Protein AF-A0A285QGP5-F1 (afdb_monomer_lite)

Secondary structure (DSSP, 8-state):
------PPP------SSPEEEEETTEEEEESEEE--TT--PPSSSGGGTS-SEEEEE-TTT--EEEEEE-TTT-SEEEEEEE-TTSTTTT--GGGSGGG---STT---EEEE--TTS-GGGSS-------SS-------HHHHSTT-PEEEEEES-STTEEEE-TTSPEEE----TT--S-EE--HHHHHHHHHHHHHHHHHHHTTS-GGGG---S-S--B-TT-----

Organism: NCBI:txid1141890

Structure (mmCIF, N/CA/C/O backbone):
data_AF-A0A285QGP5-F1
#
_entry.id   AF-A0A285QGP5-F1
#
loop_
_atom_site.group_PDB
_atom_site.id
_atom_site.type_symbol
_atom_site.label_atom_id
_atom_site.label_alt_id
_atom_site.label_comp_id
_atom_site.label_asym_id
_atom_site.label_entity_id
_atom_site.label_seq_id
_atom_site.pdbx_PDB_ins_code
_atom_site.Cartn_x
_atom_site.Cartn_y
_atom_site.Cartn_z
_atom_site.occupancy
_atom_site.B_iso_or_equiv
_atom_site.auth_seq_id
_atom_site.auth_comp_id
_atom_site.auth_asym_id
_atom_site.auth_atom_id
_atom_site.pdbx_PDB_model_num
ATOM 1 N N . MET A 1 1 ? 42.439 -9.270 18.680 1.00 37.94 1 MET A N 1
ATOM 2 C CA . MET A 1 1 ? 41.273 -8.372 18.817 1.00 37.94 1 MET A CA 1
ATOM 3 C C . MET A 1 1 ? 41.014 -7.738 17.454 1.00 37.94 1 MET A C 1
ATOM 5 O O . MET A 1 1 ? 41.814 -6.892 17.068 1.00 37.94 1 MET A O 1
ATOM 9 N N . PRO A 1 2 ? 40.033 -8.185 16.653 1.00 34.25 2 PRO A N 1
ATOM 10 C CA . PRO A 1 2 ? 39.749 -7.530 15.383 1.00 34.25 2 PRO A CA 1
ATOM 11 C C . PRO A 1 2 ? 38.901 -6.276 15.629 1.00 34.25 2 PRO A C 1
ATOM 13 O O . PRO A 1 2 ? 37.973 -6.293 16.434 1.00 34.25 2 PRO A O 1
ATOM 16 N N . ALA A 1 3 ? 39.284 -5.188 14.966 1.00 33.25 3 ALA A N 1
ATOM 17 C CA . ALA A 1 3 ? 38.681 -3.872 15.094 1.00 33.25 3 ALA A CA 1
ATOM 18 C C . ALA A 1 3 ? 37.233 -3.855 14.584 1.00 33.25 3 ALA A C 1
ATOM 20 O O . ALA A 1 3 ? 36.944 -4.330 13.482 1.00 33.25 3 ALA A O 1
ATOM 21 N N . ASP A 1 4 ? 36.356 -3.271 15.398 1.00 37.56 4 ASP A N 1
ATOM 22 C CA . ASP A 1 4 ? 34.966 -2.973 15.083 1.00 37.56 4 ASP A CA 1
ATOM 23 C C . ASP A 1 4 ? 34.909 -1.972 13.918 1.00 37.56 4 ASP A C 1
ATOM 25 O O . ASP A 1 4 ? 35.371 -0.830 14.016 1.00 37.56 4 ASP A O 1
ATOM 29 N N . LYS A 1 5 ? 34.415 -2.432 12.765 1.00 37.69 5 LYS A N 1
ATOM 30 C CA . LYS A 1 5 ? 34.183 -1.582 11.598 1.00 37.69 5 LYS A CA 1
ATOM 31 C C . LYS A 1 5 ? 32.880 -0.839 11.839 1.00 37.69 5 LYS A C 1
ATOM 33 O O . LYS A 1 5 ? 31.805 -1.346 11.533 1.00 37.69 5 LYS A O 1
ATOM 38 N N . THR A 1 6 ? 32.998 0.380 12.346 1.00 39.12 6 THR A N 1
ATOM 39 C CA . THR A 1 6 ? 31.903 1.342 12.437 1.00 39.12 6 THR A CA 1
ATOM 40 C C . THR A 1 6 ? 31.235 1.497 11.065 1.00 39.12 6 THR A C 1
ATOM 42 O O . THR A 1 6 ? 31.785 2.085 10.131 1.00 39.12 6 THR A O 1
ATOM 45 N N . SER A 1 7 ? 30.040 0.918 10.907 1.00 36.84 7 SER A N 1
ATOM 46 C CA . SER A 1 7 ? 29.241 1.095 9.697 1.00 36.84 7 SER A CA 1
ATOM 47 C C . SER A 1 7 ? 28.857 2.568 9.592 1.00 36.84 7 SER A C 1
ATOM 49 O O . SER A 1 7 ? 28.235 3.111 10.509 1.00 36.84 7 SER A O 1
ATOM 51 N N . LYS A 1 8 ? 29.218 3.224 8.484 1.00 34.72 8 LYS A N 1
ATOM 52 C CA . LYS A 1 8 ? 28.741 4.578 8.188 1.00 34.72 8 LYS A CA 1
ATOM 53 C C . LYS A 1 8 ? 27.206 4.594 8.264 1.00 34.72 8 LYS A C 1
ATOM 55 O O . LYS A 1 8 ? 26.583 3.686 7.710 1.00 34.72 8 LYS A O 1
ATOM 60 N N . PRO A 1 9 ? 26.591 5.591 8.922 1.00 35.34 9 PRO A N 1
ATOM 61 C CA . PRO A 1 9 ? 25.145 5.703 8.946 1.00 35.34 9 PRO A CA 1
ATOM 62 C C . PRO A 1 9 ? 24.655 5.870 7.509 1.00 35.34 9 PRO A C 1
ATOM 64 O O . PRO A 1 9 ? 25.111 6.756 6.785 1.00 35.34 9 PRO A O 1
ATOM 67 N N . SER A 1 10 ? 23.753 4.979 7.103 1.00 41.44 10 SER A N 1
ATOM 68 C CA . SER A 1 10 ? 22.990 5.098 5.867 1.00 41.44 10 SER A CA 1
ATOM 69 C C . SER A 1 10 ? 22.468 6.522 5.731 1.00 41.44 10 SER A C 1
ATOM 71 O O . SER A 1 10 ? 21.783 7.010 6.634 1.00 41.44 10 SER A O 1
ATOM 73 N N . SER A 1 11 ? 22.795 7.194 4.628 1.00 37.84 11 SER A N 1
ATOM 74 C CA . SER A 1 11 ? 22.280 8.521 4.308 1.00 37.84 11 SER A CA 1
ATOM 75 C C . SER A 1 11 ? 20.799 8.409 3.948 1.00 37.84 11 SER A C 1
ATOM 77 O O . SER A 1 11 ? 20.414 8.427 2.781 1.00 37.84 11 SER A O 1
ATOM 79 N N . ALA A 1 12 ? 19.960 8.241 4.966 1.00 44.22 12 ALA A N 1
ATOM 80 C CA . ALA A 1 12 ? 18.535 8.440 4.849 1.00 44.22 12 ALA A CA 1
ATOM 81 C C . ALA A 1 12 ? 18.304 9.928 4.567 1.00 44.22 12 ALA A C 1
ATOM 83 O O . ALA A 1 12 ? 18.627 10.780 5.397 1.00 44.22 12 ALA A O 1
ATOM 84 N N . LEU A 1 13 ? 17.722 10.252 3.415 1.00 44.16 13 LEU A N 1
ATOM 85 C CA . LEU A 1 13 ? 17.007 11.511 3.259 1.00 44.16 13 LEU A CA 1
ATOM 86 C C . LEU A 1 13 ? 15.719 11.386 4.077 1.00 44.16 13 LEU A C 1
ATOM 88 O O . LEU A 1 13 ? 14.659 11.209 3.504 1.00 44.16 13 LEU A O 1
ATOM 92 N N . ILE A 1 14 ? 15.802 11.421 5.414 1.00 48.16 14 ILE A N 1
ATOM 93 C CA . ILE A 1 14 ? 14.614 11.694 6.231 1.00 48.16 14 ILE A CA 1
ATOM 94 C C . ILE A 1 14 ? 14.264 13.132 5.888 1.00 48.16 14 ILE A C 1
ATOM 96 O O . ILE A 1 14 ? 15.035 14.028 6.259 1.00 48.16 14 ILE A O 1
ATOM 100 N N . PRO A 1 15 ? 13.182 13.397 5.146 1.00 45.75 15 PRO A N 1
ATOM 101 C CA . PRO A 1 15 ? 12.891 14.761 4.793 1.00 45.75 15 PRO A CA 1
ATOM 102 C C . PRO A 1 15 ? 12.600 15.512 6.089 1.00 45.75 15 PRO A C 1
ATOM 104 O O . PRO A 1 15 ? 11.689 15.171 6.837 1.00 45.75 15 PRO A O 1
ATOM 107 N N . SER A 1 16 ? 13.404 16.530 6.396 1.00 42.50 16 SER A N 1
ATOM 108 C CA . SER A 1 16 ? 13.205 17.370 7.585 1.00 42.50 16 SER A CA 1
ATOM 109 C C . SER A 1 16 ? 11.899 18.174 7.516 1.00 42.50 16 SER A C 1
ATOM 111 O O . SER A 1 16 ? 11.503 18.815 8.491 1.00 42.50 16 SER A O 1
ATOM 113 N N . LYS A 1 17 ? 11.234 18.134 6.356 1.00 51.56 17 LYS A N 1
ATOM 114 C CA . LYS A 1 17 ? 9.919 18.681 6.042 1.00 51.56 17 LYS A CA 1
ATOM 115 C C . LYS A 1 17 ? 9.208 17.701 5.103 1.00 51.56 17 LYS A C 1
ATOM 117 O O . LYS A 1 17 ? 9.897 17.108 4.277 1.00 51.56 17 LYS A O 1
ATOM 122 N N . PRO A 1 18 ? 7.872 17.568 5.174 1.00 59.84 18 PRO A N 1
ATOM 123 C CA . PRO A 1 18 ? 7.108 16.808 4.189 1.00 59.84 18 PRO A CA 1
ATOM 124 C C . PRO A 1 18 ? 7.476 17.226 2.767 1.00 59.84 18 PRO A C 1
ATOM 126 O O . PRO A 1 18 ? 7.647 18.419 2.504 1.00 59.84 18 PRO A O 1
ATOM 129 N N . VAL A 1 19 ? 7.622 16.242 1.889 1.00 77.50 19 VAL A N 1
ATOM 130 C CA . VAL A 1 19 ? 8.021 16.440 0.491 1.00 77.50 19 VAL A CA 1
ATOM 131 C C . VAL A 1 19 ? 6.782 16.288 -0.369 1.00 77.50 19 VAL A C 1
ATOM 133 O O . VAL A 1 19 ? 5.931 15.453 -0.084 1.00 77.50 19 VAL A O 1
ATOM 136 N N . GLU A 1 20 ? 6.657 17.098 -1.408 1.00 84.44 20 GLU A N 1
ATOM 137 C CA . GLU A 1 20 ? 5.662 16.849 -2.445 1.00 84.44 20 GLU A CA 1
ATOM 138 C C . GLU A 1 20 ? 6.250 15.835 -3.424 1.00 84.44 20 GLU A C 1
ATOM 140 O O . GLU A 1 20 ? 7.349 16.029 -3.949 1.00 84.44 20 GLU A O 1
ATOM 145 N N . ARG A 1 21 ? 5.546 14.721 -3.628 1.00 85.62 21 ARG A N 1
ATOM 146 C CA . ARG A 1 21 ? 5.900 13.705 -4.616 1.00 85.62 21 ARG A CA 1
ATOM 147 C C . ARG A 1 21 ? 4.781 13.615 -5.637 1.00 85.62 21 ARG A C 1
ATOM 149 O O . ARG A 1 21 ? 3.608 13.552 -5.278 1.00 85.62 21 ARG A O 1
ATOM 156 N N . GLN A 1 22 ? 5.160 13.623 -6.905 1.00 86.25 22 GLN A N 1
ATOM 157 C CA . GLN A 1 22 ? 4.219 13.506 -8.002 1.00 86.25 22 GLN A CA 1
ATOM 158 C C . GLN A 1 22 ? 3.966 12.031 -8.315 1.00 86.25 22 GLN A C 1
ATOM 160 O O . GLN A 1 22 ? 4.897 11.300 -8.645 1.00 86.25 22 GLN A O 1
ATOM 165 N N . PHE A 1 23 ? 2.706 11.612 -8.256 1.00 85.00 23 PHE A N 1
ATOM 166 C CA . PHE A 1 23 ? 2.257 10.307 -8.733 1.00 85.00 23 PHE A CA 1
ATOM 167 C C . PHE A 1 23 ? 1.433 10.520 -10.009 1.00 85.00 23 PHE A C 1
ATOM 169 O O . PHE A 1 23 ? 0.207 10.608 -10.004 1.00 85.00 23 PHE A O 1
ATOM 176 N N . GLY A 1 24 ? 2.131 10.655 -11.140 1.00 75.50 24 GLY A N 1
ATOM 177 C CA . GLY A 1 24 ? 1.581 11.094 -12.430 1.00 75.50 24 GLY A CA 1
ATOM 178 C C . GLY A 1 24 ? 0.911 12.470 -12.369 1.00 75.50 24 GLY A C 1
ATOM 179 O O . GLY A 1 24 ? 1.615 13.467 -12.321 1.00 75.50 24 GLY A O 1
ATOM 180 N N . GLY A 1 25 ? -0.420 12.561 -12.414 1.00 74.25 25 GLY A N 1
ATOM 181 C CA . GLY A 1 25 ? -1.127 13.855 -12.405 1.00 74.25 25 GLY A CA 1
ATOM 182 C C . GLY A 1 25 ? -1.304 14.498 -11.023 1.00 74.25 25 GLY A C 1
ATOM 183 O O . GLY A 1 25 ? -1.678 15.664 -10.945 1.00 74.25 25 GLY A O 1
ATOM 184 N N . GLU A 1 26 ? -1.052 13.755 -9.944 1.00 82.62 26 GLU A N 1
ATOM 185 C CA . GLU A 1 26 ? -1.366 14.176 -8.576 1.00 82.62 26 GLU A CA 1
ATOM 186 C C . GLU A 1 26 ? -0.102 14.514 -7.777 1.00 82.62 26 GLU A C 1
ATOM 188 O O . GLU A 1 26 ? 0.875 13.761 -7.795 1.00 82.62 26 GLU A O 1
ATOM 193 N N . LEU A 1 27 ? -0.126 15.643 -7.061 1.00 87.88 27 LEU A N 1
ATOM 194 C CA . LEU A 1 27 ? 0.912 16.033 -6.107 1.00 87.88 27 LEU A CA 1
ATOM 195 C C . LEU A 1 27 ? 0.491 15.627 -4.698 1.00 87.88 27 LEU A C 1
ATOM 197 O O . LEU A 1 27 ? -0.455 16.175 -4.136 1.00 87.88 27 LEU A O 1
ATOM 201 N N . VAL A 1 28 ? 1.234 14.691 -4.114 1.00 88.44 28 VAL A N 1
ATOM 202 C CA . VAL A 1 28 ? 0.937 14.126 -2.799 1.00 88.44 28 VAL A CA 1
ATOM 203 C C . VAL A 1 28 ? 1.991 14.571 -1.802 1.00 88.44 28 VAL A C 1
ATOM 205 O O . VAL A 1 28 ? 3.196 14.453 -2.035 1.00 88.44 28 VAL A O 1
ATOM 208 N N . ARG A 1 29 ? 1.538 15.054 -0.647 1.00 87.62 29 ARG A N 1
ATOM 209 C CA . ARG A 1 29 ? 2.415 15.369 0.478 1.00 87.62 29 ARG A CA 1
ATOM 210 C C . ARG A 1 29 ? 2.823 14.075 1.178 1.00 87.62 29 ARG A C 1
ATOM 212 O O . ARG A 1 29 ? 2.045 13.507 1.939 1.00 87.62 29 ARG A O 1
ATOM 219 N N . VAL A 1 30 ? 4.055 13.637 0.947 1.00 86.31 30 VAL A N 1
ATOM 220 C CA . VAL A 1 30 ? 4.618 12.445 1.583 1.00 86.31 30 VAL A CA 1
ATOM 221 C C . VAL A 1 30 ? 5.313 12.801 2.896 1.00 86.31 30 VAL A C 1
ATOM 223 O O . VAL A 1 30 ? 5.936 13.857 3.050 1.00 86.31 30 VAL A O 1
ATOM 226 N N . GLU A 1 31 ? 5.190 11.901 3.862 1.00 83.31 31 GLU A N 1
ATOM 227 C CA . GLU A 1 31 ? 5.720 12.040 5.220 1.00 83.31 31 GLU A CA 1
ATOM 228 C C . GLU A 1 31 ? 7.155 11.526 5.318 1.00 83.31 31 GLU A C 1
ATOM 230 O O . GLU A 1 31 ? 7.960 12.080 6.067 1.00 83.31 31 GLU A O 1
ATOM 235 N N . ALA A 1 32 ? 7.497 10.506 4.528 1.00 82.12 32 ALA A N 1
ATOM 236 C CA . ALA A 1 32 ? 8.874 10.073 4.363 1.00 82.12 32 ALA A CA 1
ATOM 237 C C . ALA A 1 32 ? 9.135 9.421 3.010 1.00 82.12 32 ALA A C 1
ATOM 239 O O . ALA A 1 32 ? 8.250 8.835 2.386 1.00 82.12 32 ALA A O 1
ATOM 240 N N . VAL A 1 33 ? 10.399 9.503 2.601 1.00 85.81 33 VAL A N 1
ATOM 241 C CA . VAL A 1 33 ? 10.949 8.874 1.405 1.00 85.81 33 VAL A CA 1
ATOM 242 C C . VAL A 1 33 ? 12.302 8.291 1.784 1.00 85.81 33 VAL A C 1
ATOM 244 O O . VAL A 1 33 ? 13.158 9.014 2.285 1.00 85.81 33 VAL A O 1
ATOM 247 N N . PHE A 1 34 ? 12.526 7.004 1.538 1.00 84.69 34 PHE A N 1
ATOM 248 C CA . PHE A 1 34 ? 13.804 6.359 1.831 1.00 84.69 34 PHE A CA 1
ATOM 249 C C . PHE A 1 34 ? 14.381 5.663 0.609 1.00 84.69 34 PHE A C 1
ATOM 251 O O . PHE A 1 34 ? 13.660 5.090 -0.203 1.00 84.69 34 PHE A O 1
ATOM 258 N N . ARG A 1 35 ? 15.712 5.657 0.546 1.00 85.50 35 ARG A N 1
ATOM 259 C CA . ARG A 1 35 ? 16.496 4.651 -0.170 1.00 85.50 35 ARG A CA 1
ATOM 260 C C . ARG A 1 35 ? 17.013 3.655 0.857 1.00 85.50 35 ARG A C 1
ATOM 262 O O . ARG A 1 35 ? 17.518 4.062 1.907 1.00 85.50 35 ARG A O 1
ATOM 269 N N . ASN A 1 36 ? 16.881 2.372 0.565 1.00 84.62 36 ASN A N 1
ATOM 270 C CA . ASN A 1 36 ? 17.408 1.310 1.396 1.00 84.62 36 ASN A CA 1
ATOM 271 C C . ASN A 1 36 ? 18.872 1.058 0.987 1.00 84.62 36 ASN A C 1
ATOM 273 O O . ASN A 1 36 ? 19.119 0.600 -0.128 1.00 84.62 36 ASN A O 1
ATOM 277 N N . PRO A 1 37 ? 19.853 1.328 1.865 1.00 80.44 37 PRO A N 1
ATOM 278 C CA . PRO A 1 37 ? 21.275 1.134 1.559 1.00 80.44 37 PRO A CA 1
ATOM 279 C C . PRO A 1 37 ? 21.645 -0.340 1.338 1.00 80.44 37 PRO A C 1
ATOM 281 O O . PRO A 1 37 ? 22.703 -0.629 0.784 1.00 80.44 37 PRO A O 1
ATOM 284 N N . GLU A 1 38 ? 20.809 -1.269 1.806 1.00 81.69 38 GLU A N 1
ATOM 285 C CA . GLU A 1 38 ? 21.010 -2.711 1.664 1.00 81.69 38 GLU A CA 1
ATOM 286 C C . GLU A 1 38 ? 20.569 -3.209 0.277 1.00 81.69 38 GLU A C 1
ATOM 288 O O . GLU A 1 38 ? 20.908 -4.328 -0.107 1.00 81.69 38 GLU A O 1
ATOM 293 N N . ILE A 1 39 ? 19.840 -2.387 -0.490 1.00 81.00 39 ILE A N 1
ATOM 294 C CA . ILE A 1 39 ? 19.376 -2.725 -1.835 1.00 81.00 39 ILE A CA 1
ATOM 295 C C . ILE A 1 39 ? 20.389 -2.239 -2.866 1.00 81.00 39 ILE A C 1
ATOM 297 O O . ILE A 1 39 ? 20.678 -1.047 -2.992 1.00 81.00 39 ILE A O 1
ATOM 301 N N . ARG A 1 40 ? 20.904 -3.178 -3.664 1.00 79.69 40 ARG A N 1
ATOM 302 C CA . ARG A 1 40 ? 21.714 -2.848 -4.835 1.00 79.69 40 ARG A CA 1
ATOM 303 C C . ARG A 1 40 ? 20.804 -2.608 -6.033 1.00 79.69 40 ARG A C 1
ATOM 305 O O . ARG A 1 40 ? 20.352 -3.548 -6.679 1.00 79.69 40 ARG A O 1
ATOM 312 N N . HIS A 1 41 ? 20.597 -1.337 -6.339 1.00 76.50 41 HIS A N 1
ATOM 313 C CA . HIS A 1 41 ? 19.851 -0.893 -7.510 1.00 76.50 41 HIS A CA 1
ATOM 314 C C . HIS A 1 41 ? 20.626 -1.161 -8.804 1.00 76.50 41 HIS A C 1
ATOM 316 O O . HIS A 1 41 ? 21.783 -0.738 -8.910 1.00 76.50 41 HIS A O 1
ATOM 322 N N . PRO A 1 42 ? 20.029 -1.837 -9.799 1.00 72.50 42 PRO A N 1
ATOM 323 C CA . PRO A 1 42 ? 20.630 -1.927 -11.119 1.00 72.50 42 PRO A CA 1
ATOM 324 C C . PRO A 1 42 ? 20.686 -0.568 -11.819 1.00 72.50 42 PRO A C 1
ATOM 326 O O . PRO A 1 42 ? 19.830 0.291 -11.614 1.00 72.50 42 PRO A O 1
ATOM 329 N N . SER A 1 43 ? 21.689 -0.383 -12.676 1.00 66.38 43 SER A N 1
ATOM 330 C CA . SER A 1 43 ? 21.819 0.815 -13.504 1.00 66.38 43 SER A CA 1
ATOM 331 C C . SER A 1 43 ? 20.838 0.772 -14.683 1.00 66.38 43 SER A C 1
ATOM 333 O O . SER A 1 43 ? 20.963 -0.106 -15.534 1.00 66.38 43 SER A O 1
ATOM 335 N N . GLY A 1 44 ? 19.917 1.740 -14.753 1.00 68.69 44 GLY A N 1
ATOM 336 C CA . GLY A 1 44 ? 18.917 1.873 -15.826 1.00 68.69 44 GLY A CA 1
ATOM 337 C C . GLY A 1 44 ? 17.540 1.313 -15.453 1.00 68.69 44 GLY A C 1
ATOM 338 O O . GLY A 1 44 ? 17.454 0.447 -14.591 1.00 68.69 44 GLY A O 1
ATOM 339 N N . GLY A 1 45 ? 16.480 1.826 -16.090 1.00 72.88 45 GLY A N 1
ATOM 340 C CA . GLY A 1 45 ? 15.073 1.504 -15.796 1.00 72.88 45 GLY A CA 1
ATOM 341 C C . GLY A 1 45 ? 14.421 2.431 -14.759 1.00 72.88 45 GLY A C 1
ATOM 342 O O . GLY A 1 45 ? 15.110 3.180 -14.063 1.00 72.88 45 GLY A O 1
ATOM 343 N N . ALA A 1 46 ? 13.087 2.386 -14.652 1.00 75.06 46 ALA A N 1
ATOM 344 C CA . ALA A 1 46 ? 12.308 3.247 -13.750 1.00 75.06 46 ALA A CA 1
ATOM 345 C C . ALA A 1 46 ? 12.741 3.101 -12.275 1.00 75.06 46 ALA A C 1
ATOM 347 O O . ALA A 1 46 ? 12.966 4.093 -11.579 1.00 75.06 46 ALA A O 1
ATOM 348 N N . TRP A 1 47 ? 12.999 1.866 -11.836 1.00 81.12 47 TRP A N 1
ATOM 349 C CA . TRP A 1 47 ? 13.438 1.526 -10.476 1.00 81.12 47 TRP A CA 1
ATOM 350 C C . TRP A 1 47 ? 14.733 2.221 -10.030 1.00 81.12 47 TRP A C 1
ATOM 352 O O . TRP A 1 47 ? 14.960 2.402 -8.834 1.00 81.12 47 TRP A O 1
ATOM 362 N N . ALA A 1 48 ? 15.597 2.638 -10.962 1.00 79.25 48 ALA A N 1
ATOM 363 C CA . ALA A 1 48 ? 16.847 3.309 -10.620 1.00 79.25 48 ALA A CA 1
ATOM 364 C C . ALA A 1 48 ? 16.611 4.687 -9.983 1.00 79.25 48 ALA A C 1
ATOM 366 O O . ALA A 1 48 ? 17.439 5.141 -9.193 1.00 79.25 48 ALA A O 1
ATOM 367 N N . LEU A 1 49 ? 15.486 5.346 -10.282 1.00 80.44 49 LEU A N 1
ATOM 368 C CA . LEU A 1 49 ? 15.133 6.678 -9.771 1.00 80.44 49 LEU A CA 1
ATOM 369 C C . LEU A 1 49 ? 14.114 6.626 -8.624 1.00 80.44 49 LEU A C 1
ATOM 371 O O . LEU A 1 49 ? 14.104 7.522 -7.776 1.00 80.44 49 LEU A O 1
ATOM 375 N N . GLU A 1 50 ? 13.349 5.545 -8.541 1.00 87.31 50 GLU A N 1
ATOM 376 C CA . GLU A 1 50 ? 12.361 5.299 -7.493 1.00 87.31 50 GLU A CA 1
ATOM 377 C C . GLU A 1 50 ? 12.966 5.186 -6.088 1.00 87.31 50 GLU A C 1
ATOM 379 O O . GLU A 1 50 ? 14.091 4.735 -5.882 1.00 87.31 50 GLU A O 1
ATOM 384 N N . ALA A 1 51 ? 12.198 5.591 -5.088 1.00 89.50 51 ALA A N 1
ATOM 385 C CA . ALA A 1 51 ? 12.467 5.305 -3.696 1.00 89.50 51 ALA A CA 1
ATOM 386 C C . ALA A 1 51 ? 12.254 3.813 -3.382 1.00 89.50 51 ALA A C 1
ATOM 388 O O . ALA A 1 51 ? 11.621 3.057 -4.120 1.00 89.50 51 ALA A O 1
ATOM 389 N N . ASP A 1 52 ? 12.793 3.398 -2.241 1.00 90.38 52 ASP A N 1
ATOM 390 C CA . ASP A 1 52 ? 12.580 2.067 -1.672 1.00 90.38 52 ASP A CA 1
ATOM 391 C C . ASP A 1 52 ? 11.489 2.063 -0.615 1.00 90.38 52 ASP A C 1
ATOM 393 O O . ASP A 1 52 ? 10.925 1.017 -0.322 1.00 90.38 52 ASP A O 1
ATOM 397 N N . LYS A 1 53 ? 11.178 3.226 -0.041 1.00 91.31 53 LYS A N 1
ATOM 398 C CA . LYS A 1 53 ? 10.004 3.406 0.800 1.00 91.31 53 LYS A CA 1
ATOM 399 C C . LYS A 1 53 ? 9.424 4.791 0.601 1.00 91.31 53 LYS A C 1
ATOM 401 O O . LYS A 1 53 ? 10.172 5.768 0.590 1.00 91.31 53 LYS A O 1
ATOM 406 N N . ILE A 1 54 ? 8.104 4.874 0.516 1.00 91.38 54 ILE A N 1
ATOM 407 C CA . ILE A 1 54 ? 7.352 6.127 0.571 1.00 91.38 54 ILE A CA 1
ATOM 408 C C . ILE A 1 54 ? 6.218 5.927 1.564 1.00 91.38 54 ILE A C 1
ATOM 410 O O . ILE A 1 54 ? 5.534 4.912 1.500 1.00 91.38 54 ILE A O 1
ATOM 414 N N . ALA A 1 55 ? 6.030 6.871 2.480 1.00 90.38 55 ALA A N 1
ATOM 415 C CA . ALA A 1 55 ? 4.937 6.850 3.446 1.00 90.38 55 ALA A CA 1
ATOM 416 C C . ALA A 1 55 ? 4.128 8.146 3.355 1.00 90.38 55 ALA A C 1
ATOM 418 O O . ALA A 1 55 ? 4.711 9.228 3.236 1.00 90.38 55 ALA A O 1
ATOM 419 N N . TRP A 1 56 ? 2.804 8.040 3.412 1.00 90.88 56 TRP A N 1
ATOM 420 C CA . TRP A 1 56 ? 1.881 9.176 3.429 1.00 90.88 56 TRP A CA 1
ATOM 421 C C . TRP A 1 56 ? 0.584 8.802 4.145 1.00 90.88 56 TRP A C 1
ATOM 423 O O . TRP A 1 56 ? 0.313 7.628 4.384 1.00 90.88 56 TRP A O 1
ATOM 433 N N . THR A 1 57 ? -0.232 9.802 4.453 1.00 89.81 57 THR A N 1
ATOM 434 C CA . THR A 1 57 ? -1.622 9.596 4.861 1.00 89.81 57 THR A CA 1
ATOM 435 C C . THR A 1 57 ? -2.520 9.860 3.658 1.00 89.81 57 THR A C 1
ATOM 437 O O . THR A 1 57 ? -2.471 10.953 3.091 1.00 89.81 57 THR A O 1
ATOM 440 N N . ASP A 1 58 ? -3.316 8.871 3.252 1.00 92.00 58 ASP A N 1
ATOM 441 C CA . ASP A 1 58 ? -4.315 9.039 2.200 1.00 92.00 58 ASP A CA 1
ATOM 442 C C . ASP A 1 58 ? -5.375 10.054 2.665 1.00 92.00 58 ASP A C 1
ATOM 444 O O . ASP A 1 58 ? -6.017 9.834 3.696 1.00 92.00 58 ASP A O 1
ATOM 448 N N . PRO A 1 59 ? -5.558 11.184 1.962 1.00 89.12 59 PRO A N 1
ATOM 449 C CA . PRO A 1 59 ? -6.410 12.268 2.443 1.00 89.12 59 PRO A CA 1
ATOM 450 C C . PRO A 1 59 ? -7.901 11.908 2.469 1.00 89.12 59 PRO A C 1
ATOM 452 O O . PRO A 1 59 ? -8.643 12.504 3.248 1.00 89.12 59 PRO A O 1
ATOM 455 N N . MET A 1 60 ? -8.340 10.952 1.645 1.00 89.38 60 MET A N 1
ATOM 456 C CA . MET A 1 60 ? -9.753 10.580 1.516 1.00 89.38 60 MET A CA 1
ATOM 457 C C . MET A 1 60 ? -10.208 9.629 2.626 1.00 89.38 60 MET A C 1
ATOM 459 O O . MET A 1 60 ? -11.204 9.886 3.303 1.00 89.38 60 MET A O 1
ATOM 463 N N . SER A 1 61 ? -9.477 8.536 2.840 1.00 92.69 61 SER A N 1
ATOM 464 C CA . SER A 1 61 ? -9.748 7.570 3.915 1.00 92.69 61 SER A CA 1
ATOM 465 C C . SER A 1 61 ? -9.227 8.042 5.273 1.00 92.69 61 SER A C 1
ATOM 467 O O . SER A 1 61 ? -9.735 7.643 6.326 1.00 92.69 61 SER A O 1
ATOM 469 N N . GLY A 1 62 ? -8.194 8.885 5.248 1.00 90.19 62 GLY A N 1
ATOM 470 C CA . GLY A 1 62 ? -7.389 9.250 6.398 1.00 90.19 62 GLY A CA 1
ATOM 471 C C . GLY A 1 62 ? -6.377 8.179 6.803 1.00 90.19 62 GLY A C 1
ATOM 472 O O . GLY A 1 62 ? -5.747 8.371 7.835 1.00 90.19 62 GLY A O 1
ATOM 473 N N . TYR A 1 63 ? -6.224 7.058 6.090 1.00 92.69 63 TYR A N 1
ATOM 474 C CA . TYR A 1 63 ? -5.339 5.957 6.491 1.00 92.69 63 TYR A CA 1
ATOM 475 C C . TYR A 1 63 ? -3.882 6.151 6.083 1.00 92.69 63 TYR A C 1
ATOM 477 O O . TYR A 1 63 ? -3.571 6.699 5.028 1.00 92.69 63 TYR A O 1
ATOM 485 N N . ALA A 1 64 ? -2.971 5.647 6.919 1.00 92.25 64 ALA A N 1
ATOM 486 C CA . ALA A 1 64 ? -1.554 5.635 6.591 1.00 92.25 64 ALA A CA 1
ATOM 487 C C . ALA A 1 64 ? -1.277 4.581 5.513 1.00 92.25 64 ALA A C 1
ATOM 489 O O . ALA A 1 64 ? -1.700 3.430 5.632 1.00 92.25 64 ALA A O 1
ATOM 490 N N . CYS A 1 65 ? -0.539 4.987 4.489 1.00 94.69 65 CYS A N 1
ATOM 491 C CA . CYS A 1 65 ? -0.185 4.190 3.330 1.00 94.69 65 CYS A CA 1
ATOM 492 C C . CYS A 1 65 ? 1.337 4.129 3.175 1.00 94.69 65 CYS A C 1
ATOM 494 O O . CYS A 1 65 ? 2.052 5.092 3.474 1.00 94.69 65 CYS A O 1
ATOM 496 N N . ILE A 1 66 ? 1.837 2.986 2.706 1.00 94.94 66 ILE A N 1
ATOM 497 C CA . ILE A 1 66 ? 3.257 2.761 2.436 1.00 94.94 66 ILE A CA 1
ATOM 498 C C . ILE A 1 66 ? 3.424 2.083 1.077 1.00 94.94 66 ILE A C 1
ATOM 500 O O . ILE A 1 66 ? 2.789 1.070 0.802 1.00 94.94 66 ILE A O 1
ATOM 504 N N . ILE A 1 67 ? 4.352 2.599 0.272 1.00 95.75 67 ILE A N 1
ATOM 505 C CA . ILE A 1 67 ? 5.028 1.840 -0.787 1.00 95.75 67 ILE A CA 1
ATOM 506 C C . ILE A 1 67 ? 6.352 1.361 -0.201 1.00 95.75 67 ILE A C 1
ATOM 508 O O . ILE A 1 67 ? 7.073 2.165 0.395 1.00 95.75 67 ILE A O 1
ATOM 512 N N . LEU A 1 68 ? 6.683 0.081 -0.355 1.00 94.38 68 LEU A N 1
ATOM 513 C CA . LEU A 1 68 ? 7.950 -0.492 0.104 1.00 94.38 68 LEU A CA 1
ATOM 514 C C . LEU A 1 68 ? 8.509 -1.460 -0.937 1.00 94.38 68 LEU A C 1
ATOM 516 O O . LEU A 1 68 ? 7.805 -2.356 -1.400 1.00 94.38 68 LEU A O 1
ATOM 520 N N . ARG A 1 69 ? 9.791 -1.322 -1.264 1.00 93.56 69 ARG A N 1
ATOM 521 C CA . ARG A 1 69 ? 10.516 -2.268 -2.108 1.00 93.56 69 ARG A CA 1
ATOM 522 C C . AR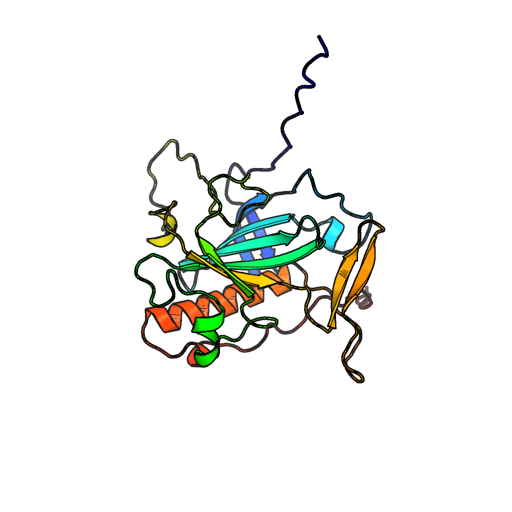G A 1 69 ? 10.959 -3.472 -1.292 1.00 93.56 69 ARG A C 1
ATOM 524 O O . ARG A 1 69 ? 11.599 -3.325 -0.247 1.00 93.56 69 ARG A O 1
ATOM 531 N N . ASP A 1 70 ? 10.663 -4.667 -1.790 1.00 90.75 70 ASP A N 1
ATOM 532 C CA . ASP A 1 70 ? 11.219 -5.893 -1.229 1.00 90.75 70 ASP A CA 1
ATOM 533 C C . ASP A 1 70 ? 12.737 -5.921 -1.472 1.00 90.75 70 ASP A C 1
ATOM 535 O O . ASP A 1 70 ? 13.203 -5.885 -2.609 1.00 90.75 70 ASP A O 1
ATOM 539 N N . ALA A 1 71 ? 13.528 -6.007 -0.401 1.00 84.62 71 ALA A N 1
ATOM 540 C CA . ALA A 1 71 ? 14.986 -6.024 -0.497 1.00 84.62 71 ALA A CA 1
ATOM 541 C C . ALA A 1 71 ? 15.556 -7.277 -1.184 1.00 84.62 71 ALA A C 1
ATOM 543 O O . ALA A 1 71 ? 16.673 -7.240 -1.697 1.00 84.62 71 ALA A O 1
ATOM 544 N N . LYS A 1 72 ? 14.817 -8.391 -1.178 1.00 81.56 72 LYS A N 1
ATOM 545 C CA . LYS A 1 72 ? 15.197 -9.636 -1.862 1.00 81.56 72 LYS A CA 1
ATOM 546 C C . LYS A 1 72 ? 14.522 -9.741 -3.221 1.00 81.56 72 LYS A C 1
ATOM 548 O O . LYS A 1 72 ? 15.163 -10.106 -4.201 1.00 81.56 72 LYS A O 1
ATOM 553 N N . GLY A 1 73 ? 13.223 -9.455 -3.243 1.00 80.88 73 GLY A N 1
ATOM 554 C CA . GLY A 1 73 ? 12.366 -9.615 -4.408 1.00 80.88 73 GLY A CA 1
ATOM 555 C C . GLY A 1 73 ? 12.415 -8.456 -5.399 1.00 80.88 73 GLY A C 1
ATOM 556 O O . GLY A 1 73 ? 11.948 -8.644 -6.511 1.00 80.88 73 GLY A O 1
ATOM 557 N N . MET A 1 74 ? 12.953 -7.288 -5.024 1.00 87.31 74 MET A N 1
ATOM 558 C CA . MET A 1 74 ? 13.116 -6.059 -5.828 1.00 87.31 74 MET A CA 1
ATOM 559 C C . MET A 1 74 ? 11.842 -5.416 -6.409 1.00 87.31 74 MET A C 1
ATOM 561 O O . MET A 1 74 ? 11.890 -4.269 -6.865 1.00 87.31 74 MET A O 1
ATOM 565 N N . HIS A 1 75 ? 10.708 -6.110 -6.357 1.00 91.44 75 HIS A N 1
ATOM 566 C CA . HIS A 1 75 ? 9.388 -5.583 -6.667 1.00 91.44 75 HIS A CA 1
ATOM 567 C C . HIS A 1 75 ? 8.892 -4.631 -5.571 1.00 91.44 75 HIS A C 1
ATOM 569 O O . HIS A 1 75 ? 9.341 -4.669 -4.419 1.00 91.44 75 HIS A O 1
ATOM 575 N N . LEU A 1 76 ? 7.951 -3.768 -5.944 1.00 94.69 76 LEU A N 1
ATOM 576 C CA . LEU A 1 76 ? 7.257 -2.900 -5.005 1.00 94.69 76 LEU A CA 1
ATOM 577 C C . LEU A 1 76 ? 6.071 -3.619 -4.360 1.00 94.69 76 LEU A C 1
ATOM 579 O O . LEU A 1 76 ? 5.474 -4.536 -4.923 1.00 94.69 76 LEU A O 1
ATOM 583 N N . ARG A 1 77 ? 5.738 -3.186 -3.151 1.00 97.12 77 ARG A N 1
ATOM 584 C CA . ARG A 1 77 ? 4.618 -3.670 -2.349 1.00 97.12 77 ARG A CA 1
ATOM 585 C C . ARG A 1 77 ? 3.867 -2.470 -1.784 1.00 97.12 77 ARG A C 1
ATOM 587 O O . ARG A 1 77 ? 4.495 -1.449 -1.485 1.00 97.12 77 ARG A O 1
ATOM 594 N N . GLY A 1 78 ? 2.555 -2.600 -1.641 1.00 97.56 78 GLY A N 1
ATOM 595 C CA . GLY A 1 78 ? 1.683 -1.566 -1.088 1.00 97.56 78 GLY A CA 1
ATOM 596 C C . GLY A 1 78 ? 1.065 -2.003 0.235 1.00 97.56 78 GLY A C 1
ATOM 597 O O . GLY A 1 78 ? 0.712 -3.170 0.398 1.00 97.56 78 GLY A O 1
ATOM 598 N N . PHE A 1 79 ? 0.944 -1.075 1.185 1.00 97.50 79 PHE A N 1
ATOM 599 C CA . PHE A 1 79 ? 0.380 -1.336 2.510 1.00 97.50 79 PHE A CA 1
ATOM 600 C C . PHE A 1 79 ? -0.520 -0.196 2.970 1.00 97.50 79 PHE A C 1
ATOM 602 O O . PHE A 1 79 ? -0.172 0.971 2.796 1.00 97.50 79 PHE A O 1
ATOM 609 N N . VAL A 1 80 ? -1.615 -0.543 3.643 1.00 96.50 80 VAL A N 1
ATOM 610 C CA . VAL A 1 80 ? -2.541 0.390 4.290 1.00 96.50 80 VAL A CA 1
ATOM 611 C C . VAL A 1 80 ? -2.764 -0.036 5.739 1.00 96.50 80 VAL A C 1
ATOM 613 O O . VAL A 1 80 ? -3.003 -1.211 6.028 1.00 96.50 80 VAL A O 1
ATOM 616 N N . ALA A 1 81 ? -2.657 0.918 6.660 1.00 94.12 81 ALA A N 1
ATOM 617 C CA . ALA A 1 81 ? -2.847 0.694 8.087 1.00 94.12 81 ALA A CA 1
ATOM 618 C C . ALA A 1 81 ? -4.291 0.947 8.518 1.00 94.12 81 ALA A C 1
ATOM 620 O O . ALA A 1 81 ? -4.851 2.010 8.240 1.00 94.12 81 ALA A O 1
ATOM 621 N N . VAL A 1 82 ? -4.835 0.027 9.312 1.00 92.69 82 VAL A N 1
ATOM 622 C CA . VAL A 1 82 ? -6.115 0.197 10.001 1.00 92.69 82 VAL A CA 1
ATOM 623 C C . VAL A 1 82 ? -5.920 0.280 11.524 1.00 92.69 82 VAL A C 1
ATOM 625 O O . VAL A 1 82 ? -5.045 -0.401 12.072 1.00 92.69 82 VAL A O 1
ATOM 628 N N . PRO A 1 83 ? -6.701 1.120 12.232 1.00 88.94 83 PRO A N 1
ATOM 629 C CA . PRO A 1 83 ? -6.611 1.258 13.689 1.00 88.94 83 PRO A CA 1
ATOM 630 C C . PRO A 1 83 ? -7.240 0.067 14.441 1.00 88.94 83 PRO A C 1
ATOM 632 O O . PRO A 1 83 ? -8.062 -0.640 13.858 1.00 88.94 83 PRO A O 1
ATOM 635 N N . PRO A 1 84 ? -6.981 -0.089 15.758 1.00 86.62 84 PRO A N 1
ATOM 636 C CA . PRO A 1 84 ? -7.586 -1.126 16.609 1.00 86.62 84 PRO A CA 1
ATOM 637 C C . PRO A 1 84 ? -9.116 -1.225 16.570 1.00 86.62 84 PRO A C 1
ATOM 639 O O . PRO A 1 84 ? -9.673 -2.298 16.777 1.00 86.62 84 PRO A O 1
ATOM 642 N N . GLY A 1 85 ? -9.808 -0.113 16.304 1.00 88.31 85 GLY A N 1
ATOM 643 C CA . GLY A 1 85 ? -11.270 -0.084 16.183 1.00 88.31 85 GLY A CA 1
ATOM 644 C C . GLY A 1 85 ? -11.815 -0.571 14.835 1.00 88.31 85 GLY A C 1
ATOM 645 O O . GLY A 1 85 ? -13.027 -0.664 14.675 1.00 88.31 85 GLY A O 1
ATOM 646 N N . HIS A 1 86 ? -10.955 -0.850 13.855 1.00 94.19 86 HIS A N 1
ATOM 647 C CA . HIS A 1 86 ? -11.379 -1.256 12.520 1.00 94.19 86 HIS A CA 1
ATOM 648 C C . HIS A 1 86 ? -11.832 -2.729 12.491 1.00 94.19 86 HIS A C 1
ATOM 650 O O . HIS A 1 86 ? -11.143 -3.576 13.063 1.00 94.19 86 HIS A O 1
ATOM 656 N N . PRO A 1 87 ? -12.904 -3.100 11.760 1.00 96.06 87 PRO A N 1
ATOM 657 C CA . PRO A 1 87 ? -13.396 -4.486 11.717 1.00 96.06 87 PRO A CA 1
ATOM 658 C C . PRO A 1 87 ? -12.374 -5.541 11.256 1.00 96.06 87 PRO A C 1
ATOM 660 O O . PRO A 1 87 ? -12.480 -6.717 11.617 1.00 96.06 87 PRO A O 1
ATOM 663 N N . PHE A 1 88 ? -11.388 -5.131 10.453 1.00 95.69 88 PHE A N 1
ATOM 664 C CA . PHE A 1 88 ? -10.296 -5.991 9.970 1.00 95.69 88 PHE A CA 1
ATOM 665 C C . PHE A 1 88 ? -9.005 -5.912 10.785 1.00 95.69 88 PHE A C 1
ATOM 667 O O . PHE A 1 88 ? -8.019 -6.556 10.431 1.00 95.69 88 PHE A O 1
ATOM 674 N N . TYR A 1 89 ? -8.989 -5.158 11.881 1.00 94.31 89 TYR A N 1
ATOM 675 C CA . TYR A 1 89 ? -7.843 -5.145 12.777 1.00 94.31 89 TYR A CA 1
ATOM 676 C C . TYR A 1 89 ? -7.542 -6.553 13.317 1.00 94.31 89 TYR A C 1
ATOM 678 O O . TYR A 1 89 ? -8.448 -7.270 13.743 1.00 94.31 89 TYR A O 1
ATOM 686 N N . GLY A 1 90 ? -6.271 -6.965 13.281 1.00 91.81 90 GLY A N 1
ATOM 687 C CA . GLY A 1 90 ? -5.820 -8.270 13.784 1.00 91.81 90 GLY A CA 1
ATOM 688 C C . GLY A 1 90 ? -6.237 -9.481 12.938 1.00 91.81 90 GLY A C 1
ATOM 689 O O . GLY A 1 90 ? -5.907 -10.616 13.286 1.00 91.81 90 GLY A O 1
ATOM 690 N N . ARG A 1 91 ? -6.965 -9.281 11.833 1.00 94.19 91 ARG A N 1
ATOM 691 C CA . ARG A 1 91 ? -7.446 -10.374 10.979 1.00 94.19 91 ARG A CA 1
ATOM 692 C C . ARG A 1 91 ? -6.390 -10.787 9.981 1.00 94.19 91 ARG A C 1
ATOM 694 O O . ARG A 1 91 ? -5.881 -9.940 9.273 1.00 94.19 91 ARG A O 1
ATOM 701 N N . GLN A 1 92 ? -6.127 -12.085 9.873 1.00 94.25 92 GLN A N 1
ATOM 702 C CA . GLN A 1 92 ? -5.208 -12.642 8.878 1.00 94.25 92 GLN A CA 1
ATOM 703 C C . GLN A 1 92 ? -5.813 -12.617 7.470 1.00 94.25 92 GLN A C 1
ATOM 705 O O . GLN A 1 92 ? -7.025 -12.786 7.322 1.00 94.25 92 GLN A O 1
ATOM 710 N N . VAL A 1 93 ? -4.968 -12.515 6.438 1.00 93.25 93 VAL A N 1
ATOM 711 C CA . VAL A 1 93 ? -5.376 -12.446 5.017 1.00 93.25 93 VAL A CA 1
ATOM 712 C C . VAL A 1 93 ? -6.408 -13.513 4.644 1.00 93.25 93 VAL A C 1
ATOM 714 O O . VAL A 1 93 ? -7.450 -13.195 4.080 1.00 93.25 93 VAL A O 1
ATOM 717 N N . GLY A 1 94 ? -6.172 -14.776 5.019 1.00 91.06 94 GLY A N 1
ATOM 718 C CA . GLY A 1 94 ? -7.070 -15.887 4.677 1.00 91.06 94 GLY A CA 1
ATOM 719 C C . GLY A 1 94 ? -8.494 -15.745 5.232 1.00 91.06 94 GLY A C 1
ATOM 720 O O . GLY A 1 94 ? -9.422 -16.344 4.703 1.00 91.06 94 GLY A O 1
ATOM 721 N N . THR A 1 95 ? -8.692 -14.920 6.264 1.00 93.19 95 THR A N 1
ATOM 722 C CA . THR A 1 95 ? -10.019 -14.635 6.837 1.00 93.19 95 THR A CA 1
ATOM 723 C C . THR A 1 95 ? -10.770 -13.520 6.108 1.00 93.19 95 THR A C 1
ATOM 725 O O . THR A 1 95 ? -11.943 -13.291 6.396 1.00 93.19 95 THR A O 1
ATOM 728 N N . LEU A 1 96 ? -10.105 -12.824 5.180 1.00 92.81 96 LEU A N 1
ATOM 729 C CA . LEU A 1 96 ? -10.646 -11.679 4.447 1.00 92.81 96 LEU A CA 1
ATOM 730 C C . LEU A 1 96 ? -11.125 -12.038 3.030 1.00 92.81 96 LEU A C 1
ATOM 732 O O . LEU A 1 96 ? -11.739 -11.208 2.370 1.00 92.81 96 LEU A O 1
ATOM 736 N N . VAL A 1 97 ? -10.894 -13.274 2.573 1.00 87.81 97 VAL A N 1
ATOM 737 C CA . VAL A 1 97 ? -11.196 -13.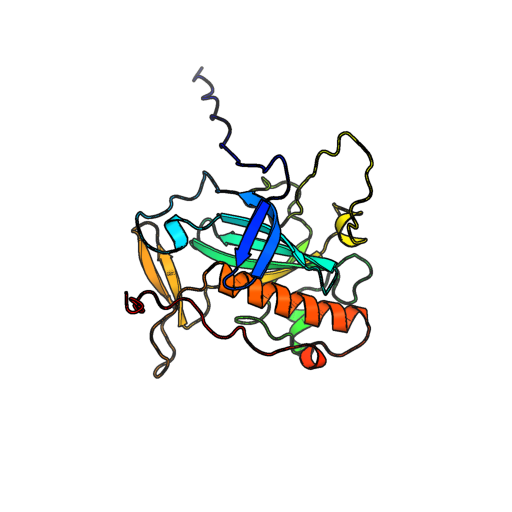730 1.200 1.00 87.81 97 VAL A CA 1
ATOM 738 C C . VAL A 1 97 ? -12.667 -13.521 0.813 1.00 87.81 97 VAL A C 1
ATOM 740 O O . VAL A 1 97 ? -12.956 -13.167 -0.322 1.00 87.81 97 VAL A O 1
ATOM 743 N N . GLY A 1 98 ? -13.599 -13.697 1.755 1.00 87.50 98 GLY A N 1
ATOM 744 C CA . GLY A 1 98 ? -15.038 -13.541 1.507 1.00 87.50 98 GLY A CA 1
ATOM 745 C C . GLY A 1 98 ? -15.550 -12.099 1.477 1.00 87.50 98 GLY A C 1
ATOM 746 O O . GLY A 1 98 ? -16.745 -11.909 1.304 1.00 87.50 98 GLY A O 1
ATOM 747 N N . TYR A 1 99 ? -14.682 -11.104 1.680 1.00 91.81 99 TYR A N 1
ATOM 748 C CA . TYR A 1 99 ? -15.063 -9.689 1.668 1.00 91.81 99 TYR A CA 1
ATOM 749 C C . TYR A 1 99 ? -14.798 -9.015 0.318 1.00 91.81 99 TYR A C 1
ATOM 751 O O . TYR A 1 99 ? -14.990 -7.819 0.223 1.00 91.81 99 TYR A O 1
ATOM 759 N N . GLU A 1 100 ? -14.334 -9.735 -0.708 1.00 92.19 100 GLU A N 1
ATOM 760 C CA . GLU A 1 100 ? -14.176 -9.201 -2.076 1.00 92.19 100 GLU A CA 1
ATOM 761 C C . GLU A 1 100 ? -13.331 -7.911 -2.170 1.00 92.19 100 GLU A C 1
ATOM 763 O O . GLU A 1 100 ? -13.620 -7.013 -2.956 1.00 92.19 100 GLU A O 1
ATOM 768 N N . ILE A 1 101 ? -12.264 -7.811 -1.370 1.00 94.38 101 ILE A N 1
ATOM 769 C CA . ILE A 1 101 ? -11.319 -6.688 -1.452 1.00 94.38 101 ILE A CA 1
ATOM 770 C C . ILE A 1 101 ? -10.555 -6.768 -2.781 1.00 94.38 101 ILE A C 1
ATOM 772 O O . ILE A 1 101 ? -9.765 -7.690 -3.003 1.00 94.38 101 ILE A O 1
ATOM 776 N N . GLY A 1 102 ? -10.768 -5.781 -3.647 1.00 92.12 102 GLY A N 1
ATOM 777 C CA . GLY A 1 102 ? -10.140 -5.658 -4.956 1.00 92.12 102 GLY A CA 1
ATOM 778 C C . GLY A 1 102 ? -8.857 -4.834 -4.905 1.00 92.12 102 GLY A C 1
ATOM 779 O O . GLY A 1 102 ? -8.902 -3.610 -4.853 1.00 92.12 102 GLY A O 1
ATOM 780 N N . VAL A 1 103 ? -7.700 -5.487 -4.973 1.00 94.25 103 VAL A N 1
ATOM 781 C CA . VAL A 1 103 ? -6.381 -4.854 -5.175 1.00 94.25 103 VAL A CA 1
ATOM 782 C C . VAL A 1 103 ? -5.535 -5.720 -6.103 1.00 94.25 103 VAL A C 1
ATOM 784 O O . VAL A 1 103 ? -5.901 -6.867 -6.372 1.00 94.25 103 VAL A O 1
ATOM 787 N N . HIS A 1 104 ? -4.416 -5.195 -6.600 1.00 93.81 104 HIS A N 1
ATOM 788 C CA . HIS A 1 104 ? -3.469 -5.928 -7.442 1.00 93.81 104 HIS A CA 1
ATOM 789 C C . HIS A 1 104 ? -3.109 -7.290 -6.843 1.00 93.81 104 HIS A C 1
ATOM 791 O O . HIS A 1 104 ? -2.499 -7.362 -5.782 1.00 93.81 104 HIS A O 1
ATOM 797 N N . GLY A 1 105 ? -3.547 -8.362 -7.510 1.00 91.06 105 GLY A N 1
ATOM 798 C CA . GLY A 1 105 ? -3.335 -9.747 -7.077 1.00 91.06 105 GLY A CA 1
ATOM 799 C C . GLY A 1 105 ? -4.017 -10.162 -5.764 1.00 91.06 105 GLY A C 1
ATOM 800 O O . GLY A 1 105 ? -3.882 -11.3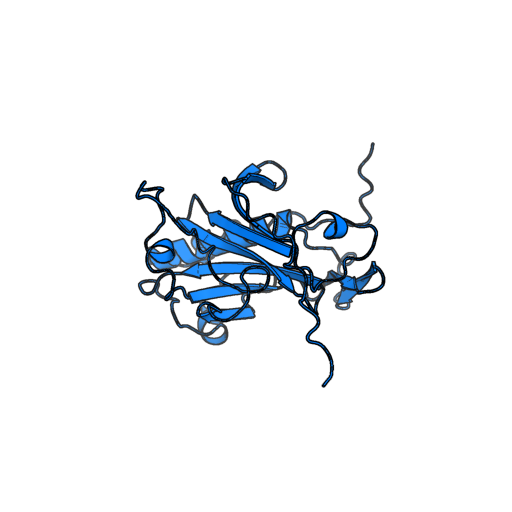17 -5.360 1.00 91.06 105 GLY A O 1
ATOM 801 N N . GLY A 1 106 ? -4.789 -9.271 -5.137 1.00 93.75 106 GLY A N 1
ATOM 802 C CA . GLY A 1 106 ? -5.416 -9.477 -3.833 1.00 93.75 106 GLY A CA 1
ATOM 803 C C . GLY A 1 106 ? -4.489 -9.188 -2.647 1.00 93.75 106 GLY A C 1
ATOM 804 O O . GLY A 1 106 ? -3.314 -8.860 -2.795 1.00 93.75 106 GLY A O 1
ATOM 805 N N . LEU A 1 107 ? -5.038 -9.291 -1.434 1.00 96.38 107 LEU A N 1
ATOM 806 C CA . LEU A 1 107 ? -4.241 -9.153 -0.216 1.00 96.38 107 LEU A CA 1
ATOM 807 C C . LEU A 1 107 ? -3.315 -10.360 -0.042 1.00 96.38 107 LEU A C 1
ATOM 809 O O . LEU A 1 107 ? -3.752 -11.505 -0.144 1.00 96.38 107 LEU A O 1
ATOM 813 N N . ASP A 1 108 ? -2.061 -10.096 0.310 1.00 95.81 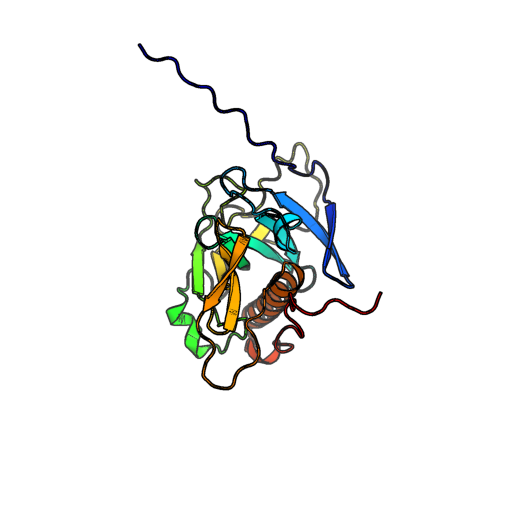108 ASP A N 1
ATOM 814 C CA . ASP A 1 108 ? -1.053 -11.117 0.617 1.00 95.81 108 ASP A CA 1
ATOM 815 C C . ASP A 1 108 ? -0.305 -10.857 1.932 1.00 95.81 108 ASP A C 1
ATOM 817 O O . ASP A 1 108 ? 0.483 -11.686 2.396 1.00 95.81 108 ASP A O 1
ATOM 821 N N . TYR A 1 109 ? -0.580 -9.716 2.563 1.00 96.00 109 TYR A N 1
ATOM 822 C CA . TYR A 1 109 ? 0.050 -9.302 3.799 1.00 96.00 109 TYR A CA 1
ATOM 823 C C . TYR A 1 109 ? -0.976 -8.838 4.818 1.00 96.00 109 TYR A C 1
ATOM 825 O O . TYR A 1 109 ? -1.901 -8.088 4.508 1.00 96.00 109 TYR A O 1
ATOM 833 N N . SER A 1 110 ? -0.767 -9.271 6.057 1.00 95.06 110 SER A N 1
ATOM 834 C CA . SER A 1 110 ? -1.555 -8.849 7.200 1.00 95.06 110 SER A CA 1
ATOM 835 C C . SER A 1 110 ? -0.763 -9.030 8.489 1.00 95.06 110 SER A C 1
ATOM 837 O O . SER A 1 110 ? -0.566 -10.162 8.932 1.00 95.06 110 SER A O 1
ATOM 839 N N . SER A 1 111 ? -0.310 -7.942 9.105 1.00 91.81 111 SER A N 1
ATOM 840 C CA . SER A 1 111 ? 0.493 -8.023 10.329 1.00 91.81 111 SER A CA 1
ATOM 841 C C . SER A 1 111 ? 0.523 -6.706 11.101 1.00 91.81 111 SER A C 1
ATOM 843 O O . SER A 1 111 ? 0.253 -5.634 10.564 1.00 91.81 111 SER A O 1
ATOM 845 N N . GLU A 1 112 ? 0.926 -6.787 12.364 1.00 87.75 112 GLU A N 1
ATOM 846 C CA . GLU A 1 112 ? 1.300 -5.643 13.197 1.00 87.75 112 GLU A CA 1
ATOM 847 C C . GLU A 1 112 ? 2.522 -4.874 12.656 1.00 87.75 112 GLU A C 1
ATOM 849 O O . GLU A 1 112 ? 3.292 -5.379 11.829 1.00 87.75 112 GLU A O 1
ATOM 854 N N . CYS A 1 113 ? 2.727 -3.657 13.175 1.00 78.31 113 CYS A N 1
ATOM 855 C CA . CYS A 1 113 ? 3.906 -2.831 12.897 1.00 78.31 113 CYS A CA 1
ATOM 856 C C . CYS A 1 113 ? 5.209 -3.575 13.235 1.00 78.31 113 CYS A C 1
ATOM 858 O O . CYS A 1 113 ? 5.422 -4.062 14.346 1.00 78.31 113 CYS A O 1
ATOM 860 N N . GLN A 1 114 ? 6.170 -3.555 12.315 1.00 77.06 114 GLN A N 1
ATOM 861 C CA . GLN A 1 114 ? 7.515 -4.105 12.520 1.00 77.06 114 GLN A CA 1
ATOM 862 C C . GLN A 1 114 ? 8.449 -3.146 13.288 1.00 77.06 114 GLN A C 1
ATOM 864 O O . GLN A 1 114 ? 9.522 -2.773 12.807 1.00 77.06 114 GLN A O 1
ATOM 869 N N . HIS A 1 115 ? 8.065 -2.740 14.501 1.00 69.56 115 HIS A N 1
ATOM 870 C CA . HIS A 1 115 ? 8.694 -1.633 15.245 1.00 69.56 115 HIS A CA 1
ATOM 871 C C . HIS A 1 115 ? 10.177 -1.847 15.613 1.00 69.56 115 HIS A C 1
ATOM 873 O O . HIS A 1 115 ? 10.874 -0.898 15.983 1.00 69.56 115 HIS A O 1
ATOM 879 N N . ARG A 1 116 ? 10.662 -3.094 15.543 1.00 73.06 116 ARG A N 1
ATOM 880 C CA . ARG A 1 116 ? 12.062 -3.477 15.808 1.00 73.06 116 ARG A CA 1
ATOM 881 C C . ARG A 1 116 ? 12.958 -3.409 14.571 1.00 73.06 116 ARG A C 1
ATOM 883 O O . ARG A 1 116 ? 14.170 -3.563 14.698 1.00 73.06 116 ARG A O 1
ATOM 890 N N . GLN A 1 117 ? 12.382 -3.223 13.387 1.00 77.38 117 GLN A N 1
ATOM 891 C CA . GLN A 1 117 ? 13.116 -3.148 12.130 1.00 77.38 117 GLN A CA 1
ATOM 892 C C . GLN A 1 117 ? 13.420 -1.683 11.764 1.00 77.38 117 GLN A C 1
ATOM 894 O O . GLN A 1 117 ? 12.614 -0.798 12.065 1.00 77.38 117 GLN A O 1
ATOM 899 N N . PRO A 1 118 ? 14.553 -1.403 11.094 1.00 79.81 118 PRO A N 1
ATOM 900 C CA . PRO A 1 118 ? 14.854 -0.076 10.572 1.00 79.81 118 PRO A CA 1
ATOM 901 C C . PRO A 1 118 ? 13.734 0.467 9.680 1.00 79.81 118 PRO A C 1
ATOM 903 O O . PRO A 1 118 ? 13.198 -0.251 8.838 1.00 79.81 118 PRO A O 1
ATOM 906 N N . GLU A 1 119 ? 13.421 1.754 9.832 1.00 78.88 119 GLU A N 1
ATOM 907 C CA . GLU A 1 119 ? 12.272 2.397 9.182 1.00 78.88 119 GLU A CA 1
ATOM 908 C C . GLU A 1 119 ? 12.284 2.278 7.656 1.00 78.88 119 GLU A C 1
ATOM 910 O O . GLU A 1 119 ? 11.238 2.071 7.051 1.00 78.88 119 GLU A O 1
ATOM 915 N N . TYR A 1 120 ? 13.462 2.340 7.033 1.00 78.62 120 TYR A N 1
ATOM 916 C CA . TYR A 1 120 ? 13.617 2.255 5.579 1.00 78.62 120 TYR A CA 1
ATOM 917 C C . TYR A 1 120 ? 13.239 0.886 4.984 1.00 78.62 120 TYR A C 1
ATOM 919 O O . TYR A 1 120 ? 13.126 0.786 3.767 1.00 78.62 120 TYR A O 1
ATOM 927 N N . ARG A 1 121 ? 13.070 -0.162 5.808 1.00 83.06 121 ARG A N 1
ATOM 928 C CA . ARG A 1 121 ? 12.705 -1.520 5.358 1.00 83.06 121 ARG A CA 1
ATOM 929 C C . ARG A 1 121 ? 11.491 -2.120 6.066 1.00 83.06 121 ARG A C 1
ATOM 931 O O . ARG A 1 121 ? 11.128 -3.256 5.783 1.00 83.06 121 ARG A O 1
ATOM 938 N N . SER A 1 122 ? 10.918 -1.411 7.033 1.00 82.31 122 SER A N 1
ATOM 939 C CA . SER A 1 122 ? 9.838 -1.925 7.866 1.00 82.31 122 SER A CA 1
ATOM 940 C C . SER A 1 122 ? 8.484 -1.404 7.411 1.00 82.31 122 SER A C 1
ATOM 942 O O . SER A 1 122 ? 8.349 -0.242 7.013 1.00 82.31 122 SER A O 1
ATOM 944 N N . VAL A 1 123 ? 7.457 -2.244 7.530 1.00 81.19 123 VAL A N 1
ATOM 945 C CA . VAL A 1 123 ? 6.060 -1.798 7.460 1.00 81.19 123 VAL A CA 1
ATOM 946 C C . VAL A 1 123 ? 5.716 -1.171 8.815 1.00 81.19 123 VAL A C 1
ATOM 948 O O . VAL A 1 123 ? 5.144 -1.792 9.706 1.00 81.19 123 VAL A O 1
ATOM 951 N N . CYS A 1 124 ? 6.218 0.043 9.017 1.00 73.69 124 CYS A N 1
ATOM 952 C CA . CYS A 1 124 ? 5.938 0.883 10.171 1.00 73.69 124 CYS A CA 1
ATOM 953 C C . CYS A 1 124 ? 5.801 2.340 9.743 1.00 73.69 124 CYS A C 1
ATOM 955 O O . CYS A 1 124 ? 6.384 2.772 8.740 1.00 73.69 124 CYS A O 1
ATOM 957 N N . HIS A 1 125 ? 5.053 3.084 10.551 1.00 63.34 125 HIS A N 1
ATOM 958 C CA . HIS A 1 125 ? 4.882 4.524 10.432 1.00 63.34 125 HIS A CA 1
ATOM 959 C C . HIS A 1 125 ? 6.222 5.264 10.592 1.00 63.34 125 HIS A C 1
ATOM 961 O O . HIS A 1 125 ? 7.179 4.754 11.184 1.00 63.34 125 HIS A O 1
ATOM 967 N N . VAL A 1 126 ? 6.268 6.498 10.093 1.00 55.78 126 VAL A N 1
ATOM 968 C CA . VAL A 1 126 ? 7.405 7.398 10.296 1.00 55.78 126 VAL A CA 1
ATOM 969 C C . VAL A 1 126 ? 7.426 7.841 11.748 1.00 55.78 126 VAL A C 1
ATOM 971 O O . VAL A 1 126 ? 6.465 8.450 12.224 1.00 55.78 126 VAL A O 1
ATOM 974 N N . ARG A 1 127 ? 8.520 7.579 12.475 1.00 50.88 127 ARG A N 1
ATOM 975 C CA . ARG A 1 127 ? 8.692 8.146 13.820 1.00 50.88 127 ARG A CA 1
ATOM 976 C C . ARG A 1 127 ? 9.012 9.626 13.673 1.00 50.88 127 ARG A C 1
ATOM 978 O O . ARG A 1 127 ? 10.179 10.021 13.703 1.00 50.88 127 ARG A O 1
ATOM 985 N N . ILE A 1 128 ? 7.994 10.472 13.539 1.00 44.38 128 ILE A N 1
ATOM 986 C CA . ILE A 1 128 ? 8.216 11.912 13.639 1.00 44.38 128 ILE A CA 1
ATOM 987 C C . ILE A 1 128 ? 8.638 12.181 15.087 1.00 44.38 128 ILE A C 1
ATOM 989 O O . ILE A 1 128 ? 7.810 12.232 15.992 1.00 44.38 128 ILE A O 1
ATOM 993 N N . LYS A 1 129 ? 9.945 12.347 15.331 1.00 37.81 129 LYS A N 1
ATOM 994 C CA . LYS A 1 129 ? 10.463 12.891 16.594 1.00 37.81 129 LYS A CA 1
ATOM 995 C C . LYS A 1 129 ? 9.977 14.340 16.719 1.00 37.81 129 LYS A C 1
ATOM 997 O O . LYS A 1 129 ? 10.720 15.273 16.421 1.00 37.81 129 LYS A O 1
ATOM 1002 N N . GLN A 1 130 ? 8.725 14.555 17.115 1.00 39.97 130 GLN A N 1
ATOM 1003 C CA . GLN A 1 130 ? 8.195 15.899 17.308 1.00 39.97 130 GLN A CA 1
ATOM 1004 C C . GLN A 1 130 ? 8.811 16.520 18.566 1.00 39.97 130 GLN A C 1
ATOM 1006 O O . GLN A 1 130 ? 8.384 16.271 19.689 1.00 39.97 130 GLN A O 1
ATOM 1011 N N . ARG A 1 131 ? 9.793 17.405 18.370 1.00 33.84 131 ARG A N 1
ATOM 1012 C CA . ARG A 1 131 ? 10.102 18.487 19.316 1.00 33.84 131 ARG A CA 1
ATOM 1013 C C . ARG A 1 131 ? 9.137 19.655 19.069 1.00 33.84 131 ARG A C 1
ATOM 1015 O O . ARG A 1 131 ? 9.607 20.702 18.642 1.00 33.84 131 ARG A O 1
ATOM 1022 N N . GLN A 1 132 ? 7.828 19.451 19.274 1.00 32.69 132 GLN A N 1
ATOM 1023 C CA . GLN A 1 132 ? 6.793 20.446 19.652 1.00 32.69 132 GLN A CA 1
ATOM 1024 C C . GLN A 1 132 ? 5.374 20.040 19.196 1.00 32.69 132 GLN A C 1
ATOM 1026 O O . GLN A 1 132 ? 5.226 19.459 18.121 1.00 32.69 132 GLN A O 1
ATOM 1031 N N . PRO A 1 133 ? 4.326 20.398 19.969 1.00 34.69 133 PRO A N 1
ATOM 1032 C CA . PRO A 1 133 ? 2.949 20.030 19.687 1.00 34.69 133 PRO A CA 1
ATOM 1033 C C . PRO A 1 133 ? 2.338 21.036 18.707 1.00 34.69 133 PRO A C 1
ATOM 1035 O O . PRO A 1 133 ? 1.897 22.119 19.089 1.00 34.69 133 PRO A O 1
ATOM 1038 N N . ARG A 1 134 ? 2.279 20.686 17.424 1.00 32.06 134 ARG A N 1
ATOM 1039 C CA . ARG A 1 134 ? 1.295 21.285 16.516 1.00 32.06 134 ARG A CA 1
ATOM 1040 C C . ARG A 1 134 ? 0.502 20.162 15.873 1.00 32.06 134 ARG A C 1
ATOM 1042 O O . ARG A 1 134 ? 1.064 19.331 15.166 1.00 32.06 134 ARG A O 1
ATOM 1049 N N . GLN A 1 135 ? -0.794 20.144 16.192 1.00 35.19 135 GLN A N 1
ATOM 1050 C CA . GLN A 1 135 ? -1.814 19.275 15.613 1.00 35.19 135 GLN A CA 1
ATOM 1051 C C . GLN A 1 135 ? -1.801 19.429 14.090 1.00 35.19 135 GLN A C 1
ATOM 1053 O O . GLN A 1 135 ? -2.422 20.326 13.533 1.00 35.19 135 GLN A O 1
ATOM 1058 N N . ILE A 1 136 ? -1.062 18.555 13.420 1.00 34.25 136 ILE A N 1
ATOM 1059 C CA . ILE A 1 136 ? -1.379 18.159 12.055 1.00 34.25 136 ILE A CA 1
ATOM 1060 C C . ILE A 1 136 ? -2.332 16.977 12.221 1.00 34.25 136 ILE A C 1
ATOM 1062 O O . ILE A 1 136 ? -2.107 16.144 13.100 1.00 34.25 136 ILE A O 1
ATOM 1066 N N . HIS A 1 137 ? -3.434 16.975 11.474 1.00 31.09 137 HIS A N 1
ATOM 1067 C CA . HIS A 1 137 ? -4.529 16.007 11.562 1.00 31.09 137 HIS A CA 1
ATOM 1068 C C . HIS A 1 137 ? -4.057 14.579 11.238 1.00 31.09 137 HIS A C 1
ATOM 1070 O O . HIS A 1 137 ? -4.299 14.055 10.161 1.00 31.09 137 HIS A O 1
ATOM 1076 N N . ALA A 1 138 ? -3.361 13.960 12.186 1.00 37.12 138 ALA A N 1
ATOM 1077 C CA . ALA A 1 138 ? -3.082 12.540 12.229 1.00 37.12 138 ALA A CA 1
ATOM 1078 C C . ALA A 1 138 ? -4.384 11.847 12.651 1.00 37.12 138 ALA A C 1
ATOM 1080 O O . ALA A 1 138 ? -4.979 12.215 13.674 1.00 37.12 138 ALA A O 1
ATOM 1081 N N . ASN A 1 139 ? -4.858 10.884 11.861 1.00 39.03 139 ASN A N 1
ATOM 1082 C CA . ASN A 1 139 ? -5.993 10.062 12.268 1.00 39.03 139 ASN A CA 1
ATOM 1083 C C . ASN A 1 139 ? -5.644 9.277 13.557 1.00 39.03 139 ASN A C 1
ATOM 1085 O O . ASN A 1 139 ? -4.492 9.226 13.992 1.00 39.03 139 ASN A O 1
ATOM 1089 N N . ALA A 1 140 ? -6.633 8.656 14.202 1.00 43.66 140 ALA A N 1
ATOM 1090 C CA . ALA A 1 140 ? -6.391 7.880 15.422 1.00 43.66 140 ALA A CA 1
ATOM 1091 C C . ALA A 1 140 ? -5.347 6.754 15.222 1.00 43.66 140 ALA A C 1
ATOM 1093 O O . ALA A 1 140 ? -4.577 6.484 16.142 1.00 43.66 140 ALA A O 1
ATOM 1094 N N . ALA A 1 141 ? -5.259 6.176 14.013 1.00 40.84 141 ALA A N 1
ATOM 1095 C CA . ALA A 1 141 ? -4.260 5.162 13.651 1.00 40.84 141 ALA A CA 1
ATOM 1096 C C . ALA A 1 141 ? -2.820 5.710 13.662 1.00 40.84 141 ALA A C 1
ATOM 1098 O O . ALA A 1 141 ? -1.893 5.022 14.070 1.00 40.84 141 ALA A O 1
ATOM 1099 N N . ALA A 1 142 ? -2.637 6.972 13.276 1.00 41.50 142 ALA A N 1
ATOM 1100 C CA . ALA A 1 142 ? -1.372 7.684 13.357 1.00 41.50 142 ALA A CA 1
ATOM 1101 C C . ALA A 1 142 ? -1.111 8.274 14.754 1.00 41.50 142 ALA A C 1
ATOM 1103 O O . ALA A 1 142 ? 0.004 8.682 15.020 1.00 41.50 142 ALA A O 1
ATOM 1104 N N . LYS A 1 143 ? -2.091 8.330 15.667 1.00 42.06 143 LYS A N 1
ATOM 1105 C CA . LYS A 1 143 ? -1.885 8.788 17.059 1.00 42.06 143 LYS A CA 1
ATOM 1106 C C . LYS A 1 143 ? -1.444 7.674 18.012 1.00 42.06 143 LYS A C 1
ATOM 1108 O O . LYS A 1 143 ? -0.736 7.962 18.974 1.00 42.06 143 LYS A O 1
ATOM 1113 N N . ALA A 1 144 ? -1.843 6.429 17.755 1.00 46.53 144 ALA A N 1
ATOM 1114 C CA . ALA A 1 144 ? -1.454 5.245 18.523 1.00 46.53 144 ALA A CA 1
ATOM 1115 C C . ALA A 1 144 ? -0.436 4.429 17.715 1.00 46.53 144 ALA A C 1
ATOM 1117 O O . ALA A 1 144 ? -0.721 3.368 17.173 1.00 46.53 144 ALA A O 1
ATOM 1118 N N . HIS A 1 145 ? 0.750 5.013 17.571 1.00 49.19 145 HIS A N 1
ATOM 1119 C CA . HIS A 1 145 ? 1.805 4.596 16.653 1.00 49.19 145 HIS A CA 1
ATOM 1120 C C . HIS A 1 145 ? 2.214 3.105 16.754 1.00 49.19 145 HIS A C 1
ATOM 1122 O O . HIS A 1 145 ? 2.622 2.528 15.748 1.00 49.19 145 HIS A O 1
ATOM 1128 N N . ASP A 1 146 ? 2.053 2.446 17.903 1.00 58.19 146 ASP A N 1
ATOM 1129 C CA . ASP A 1 146 ? 2.486 1.052 18.089 1.00 58.19 146 ASP A CA 1
ATOM 1130 C C . ASP A 1 146 ? 1.400 -0.006 17.791 1.00 58.19 146 ASP A C 1
ATOM 1132 O O . ASP A 1 146 ? 1.736 -1.178 17.634 1.00 58.19 146 ASP A O 1
ATOM 1136 N N . ASP A 1 147 ? 0.136 0.396 17.596 1.00 70.81 147 ASP A N 1
ATOM 1137 C CA . ASP A 1 147 ? -1.014 -0.524 17.530 1.00 70.81 147 ASP A CA 1
ATOM 1138 C C . ASP A 1 147 ? -1.697 -0.539 16.152 1.00 70.81 147 ASP A C 1
ATOM 1140 O O . ASP A 1 147 ? -2.900 -0.750 16.048 1.00 70.81 147 ASP A O 1
ATOM 1144 N N . ALA A 1 148 ? -0.978 -0.240 15.069 1.00 83.19 148 ALA A N 1
ATOM 1145 C CA . ALA A 1 148 ? -1.539 -0.309 13.719 1.00 83.19 148 ALA A CA 1
ATOM 1146 C C . ALA A 1 148 ? -1.465 -1.736 13.150 1.00 83.19 148 ALA A C 1
ATOM 1148 O O . ALA A 1 148 ? -0.430 -2.403 13.253 1.00 83.19 148 ALA A O 1
ATOM 1149 N N . TRP A 1 149 ? -2.536 -2.167 12.476 1.00 91.31 149 TRP A N 1
ATOM 1150 C CA . TRP A 1 149 ? -2.557 -3.407 11.700 1.00 91.31 149 TRP A CA 1
ATOM 1151 C C . TRP A 1 149 ? -2.463 -3.088 10.213 1.00 91.31 149 TRP A C 1
ATOM 1153 O O . TRP A 1 149 ? -3.266 -2.320 9.687 1.00 91.31 149 TRP A O 1
ATOM 1163 N N . TRP A 1 150 ? -1.470 -3.655 9.539 1.00 94.88 150 TRP A N 1
ATOM 1164 C CA . TRP A 1 150 ? -1.162 -3.366 8.145 1.00 94.88 150 TRP A CA 1
ATOM 1165 C C . TRP A 1 150 ? -1.668 -4.472 7.240 1.00 94.88 150 TRP A C 1
ATOM 1167 O O . TRP A 1 150 ? -1.315 -5.636 7.427 1.00 94.88 150 TRP A O 1
ATOM 1177 N N . LEU A 1 151 ? -2.435 -4.081 6.230 1.00 97.12 151 LEU A N 1
ATOM 1178 C CA . LEU A 1 151 ? -2.909 -4.933 5.146 1.00 97.12 151 LEU A CA 1
ATOM 1179 C C . LEU A 1 151 ? -2.176 -4.537 3.867 1.00 97.12 151 LEU A C 1
ATOM 1181 O O . LEU A 1 151 ? -1.946 -3.348 3.647 1.00 97.12 151 LEU A O 1
ATOM 1185 N N . GLY A 1 152 ? -1.784 -5.500 3.037 1.00 97.31 152 GLY A N 1
ATOM 1186 C CA . GLY A 1 152 ? -0.999 -5.189 1.845 1.00 97.31 152 GLY A CA 1
ATOM 1187 C C . GLY A 1 152 ? -1.034 -6.237 0.746 1.00 97.31 152 GLY A C 1
ATOM 1188 O O . GLY A 1 152 ? -1.619 -7.310 0.908 1.00 97.31 152 GLY A O 1
ATOM 1189 N N . PHE A 1 153 ? -0.398 -5.868 -0.361 1.00 97.12 153 PHE A N 1
ATOM 1190 C CA . PHE A 1 153 ? -0.271 -6.630 -1.602 1.00 97.12 153 PHE A CA 1
ATOM 1191 C C . PHE A 1 153 ? 1.151 -6.478 -2.166 1.00 97.12 153 PHE A C 1
ATOM 1193 O O . PHE A 1 153 ? 1.865 -5.515 -1.844 1.00 97.12 153 PHE A O 1
ATOM 1200 N N . SER A 1 154 ? 1.565 -7.397 -3.037 1.00 96.19 154 SER A N 1
ATOM 1201 C CA . SER A 1 154 ? 2.892 -7.385 -3.667 1.00 96.19 154 SER A CA 1
ATOM 1202 C C . SER A 1 154 ? 2.791 -7.275 -5.182 1.00 96.19 154 SER A C 1
ATOM 1204 O O . SER A 1 154 ? 1.825 -7.715 -5.775 1.00 96.19 154 SER A O 1
ATOM 1206 N N . CYS A 1 155 ? 3.788 -6.689 -5.842 1.00 94.19 155 CYS A N 1
ATOM 1207 C CA . CYS A 1 155 ? 3.842 -6.618 -7.308 1.00 94.19 155 CYS A CA 1
ATOM 1208 C C . CYS A 1 155 ? 4.754 -7.701 -7.898 1.00 94.19 155 CYS A C 1
ATOM 1210 O O . CYS A 1 155 ? 5.704 -7.408 -8.625 1.00 94.19 155 CYS A O 1
ATOM 1212 N N . ASN A 1 156 ? 4.504 -8.951 -7.511 1.00 91.62 156 ASN A N 1
ATOM 1213 C CA . ASN A 1 156 ? 5.188 -10.137 -8.022 1.00 91.62 156 ASN A CA 1
ATOM 1214 C C . ASN A 1 156 ? 4.194 -11.254 -8.382 1.00 91.62 156 ASN A C 1
ATOM 1216 O O . ASN A 1 156 ? 4.453 -12.432 -8.136 1.00 91.62 156 ASN A O 1
ATOM 1220 N N . HIS A 1 157 ? 3.046 -10.891 -8.948 1.00 88.69 157 HIS A N 1
ATOM 1221 C CA . HIS A 1 157 ? 2.018 -11.816 -9.422 1.00 88.69 157 HIS A CA 1
ATOM 1222 C C . HIS A 1 157 ? 2.291 -12.276 -10.868 1.00 88.69 157 HIS A C 1
ATOM 1224 O O . HIS A 1 157 ? 3.193 -11.753 -11.529 1.00 88.69 157 HIS A O 1
ATOM 1230 N N . PRO A 1 158 ? 1.574 -13.295 -11.381 1.00 83.38 158 PRO A N 1
ATOM 1231 C CA . PRO A 1 158 ? 1.649 -13.668 -12.793 1.00 83.38 158 PRO A CA 1
ATOM 1232 C C . PRO A 1 158 ? 1.396 -12.466 -13.714 1.00 83.38 158 PRO A C 1
ATOM 1234 O O . PRO A 1 158 ? 0.402 -11.763 -13.548 1.00 83.38 158 PRO A O 1
ATOM 1237 N N . GLY A 1 159 ? 2.294 -12.233 -14.676 1.00 80.38 159 GLY A N 1
ATOM 1238 C CA . GLY A 1 159 ? 2.245 -11.062 -15.563 1.00 80.38 159 GLY A CA 1
ATOM 1239 C C . GLY A 1 159 ? 2.943 -9.801 -15.032 1.00 80.38 159 GLY A C 1
ATOM 1240 O O . GLY A 1 159 ? 3.033 -8.811 -15.763 1.00 80.38 159 GLY A O 1
ATOM 1241 N N . ASP A 1 160 ? 3.481 -9.823 -13.809 1.00 86.81 160 ASP A N 1
ATOM 1242 C CA . ASP A 1 160 ? 4.337 -8.747 -13.309 1.00 86.81 160 ASP A CA 1
ATOM 1243 C C . ASP A 1 160 ? 5.786 -8.941 -13.761 1.00 86.81 160 ASP A C 1
ATOM 1245 O O . ASP A 1 160 ? 6.309 -10.060 -13.803 1.00 86.81 160 ASP A O 1
ATOM 1249 N N . ALA A 1 161 ? 6.441 -7.819 -14.051 1.00 86.00 161 ALA A N 1
ATOM 1250 C CA . ALA A 1 161 ? 7.878 -7.727 -14.248 1.00 86.00 161 ALA A CA 1
ATOM 1251 C C . ALA A 1 161 ? 8.519 -6.949 -13.092 1.00 86.00 161 ALA A C 1
ATOM 1253 O O . ALA A 1 161 ? 7.911 -6.024 -12.561 1.00 86.00 161 ALA A O 1
ATOM 1254 N N . TRP A 1 162 ? 9.757 -7.279 -12.719 1.00 84.56 162 TRP A N 1
ATOM 1255 C CA . TRP A 1 162 ? 10.564 -6.499 -11.767 1.00 84.56 162 TRP A CA 1
ATOM 1256 C C . TRP A 1 162 ? 12.064 -6.737 -11.988 1.00 84.56 162 TRP A C 1
ATOM 1258 O O . TRP A 1 162 ? 12.456 -7.772 -12.530 1.00 84.56 162 TRP A O 1
ATOM 1268 N N . PRO A 1 163 ? 12.947 -5.801 -11.606 1.00 76.88 163 PRO A N 1
ATOM 1269 C CA . PRO A 1 163 ? 14.377 -5.961 -11.849 1.00 76.88 163 PRO A CA 1
ATOM 1270 C C . PRO A 1 163 ? 14.991 -7.059 -10.971 1.00 76.88 163 PRO A C 1
ATOM 1272 O O . PRO A 1 163 ? 14.713 -7.136 -9.779 1.00 76.88 163 PRO A O 1
ATOM 1275 N N . ASN A 1 164 ? 15.908 -7.862 -11.513 1.00 74.44 164 ASN A N 1
ATOM 1276 C CA . ASN A 1 164 ? 16.851 -8.631 -10.693 1.00 74.44 164 ASN A CA 1
ATOM 1277 C C . ASN A 1 164 ? 18.153 -7.859 -10.437 1.00 74.44 164 ASN A C 1
ATOM 1279 O O . ASN A 1 164 ? 18.387 -6.786 -10.985 1.00 74.44 164 ASN A O 1
ATOM 1283 N N . ILE A 1 165 ? 19.054 -8.458 -9.652 1.00 64.44 165 ILE A N 1
ATOM 1284 C CA . ILE A 1 165 ? 20.370 -7.896 -9.292 1.00 64.44 165 ILE A CA 1
ATOM 1285 C C . ILE A 1 165 ? 21.224 -7.536 -10.529 1.00 64.44 165 ILE A C 1
ATOM 1287 O O . ILE A 1 165 ? 22.079 -6.656 -10.447 1.00 64.44 165 ILE A O 1
ATOM 1291 N N . SER A 1 166 ? 20.996 -8.182 -11.680 1.00 61.28 166 SER A N 1
ATOM 1292 C CA . SER A 1 166 ? 21.694 -7.883 -12.942 1.00 61.28 166 SER A CA 1
ATOM 1293 C C . SER A 1 166 ? 21.042 -6.773 -13.779 1.00 61.28 166 SER A C 1
ATOM 1295 O O . SER A 1 166 ? 21.563 -6.436 -14.838 1.00 61.28 166 SER A O 1
ATOM 1297 N N . GLY A 1 167 ? 19.914 -6.211 -13.333 1.00 60.25 167 GLY A N 1
ATOM 1298 C CA . GLY A 1 167 ? 19.151 -5.192 -14.064 1.00 60.25 167 GLY A CA 1
ATOM 1299 C C . GLY A 1 167 ? 18.290 -5.725 -15.196 1.00 60.25 167 GLY A C 1
ATOM 1300 O O . GLY A 1 167 ? 17.699 -4.939 -15.929 1.00 60.25 167 GLY A O 1
ATOM 1301 N N . ARG A 1 168 ? 18.197 -7.049 -15.338 1.00 64.31 168 ARG A N 1
ATOM 1302 C CA . ARG A 1 168 ? 17.250 -7.683 -16.254 1.00 64.31 168 ARG A CA 1
ATOM 1303 C C . ARG A 1 168 ? 15.902 -7.812 -15.563 1.00 64.31 168 ARG A C 1
ATOM 1305 O O . ARG A 1 168 ? 15.858 -8.110 -14.368 1.00 64.31 168 ARG A O 1
ATOM 1312 N N . LEU A 1 169 ? 14.826 -7.625 -16.319 1.00 65.06 169 LEU A N 1
ATOM 1313 C CA . LEU A 1 169 ? 13.490 -7.927 -15.830 1.00 65.06 169 LEU A CA 1
ATOM 1314 C C . LEU A 1 169 ? 13.368 -9.433 -15.589 1.00 65.06 169 LEU A C 1
ATOM 1316 O O . LEU A 1 169 ? 13.749 -10.251 -16.427 1.00 65.06 169 LEU A O 1
ATOM 1320 N N . VAL A 1 170 ? 12.872 -9.778 -14.411 1.00 69.38 170 VAL A N 1
ATOM 1321 C CA . VAL A 1 170 ? 12.304 -11.082 -14.097 1.00 69.38 170 VAL A CA 1
ATOM 1322 C C . VAL A 1 170 ? 10.811 -10.948 -14.286 1.00 69.38 170 VAL A C 1
ATOM 1324 O O . VAL A 1 170 ? 10.230 -9.937 -13.899 1.00 69.38 170 VAL A O 1
ATOM 1327 N N . THR A 1 171 ? 10.215 -11.966 -14.882 1.00 68.81 171 THR A N 1
ATOM 1328 C CA . THR A 1 171 ? 8.780 -12.059 -15.100 1.00 68.81 171 THR A CA 1
ATOM 1329 C C . THR A 1 171 ? 8.289 -13.326 -14.427 1.00 68.81 171 THR A C 1
ATOM 1331 O O . THR A 1 171 ? 8.946 -14.365 -14.532 1.00 68.81 171 THR A O 1
ATOM 1334 N N . ASN A 1 172 ? 7.128 -13.282 -13.785 1.00 64.81 172 ASN A N 1
ATOM 1335 C CA . ASN A 1 172 ? 6.382 -14.522 -13.606 1.00 64.81 172 ASN A CA 1
ATOM 1336 C C . ASN A 1 172 ? 5.730 -14.879 -14.938 1.00 64.81 172 ASN A C 1
ATOM 1338 O O . ASN A 1 172 ? 5.113 -14.005 -15.551 1.00 64.81 172 ASN A O 1
ATOM 1342 N N . GLU A 1 173 ? 5.899 -16.135 -15.369 1.00 59.34 173 GLU A N 1
ATOM 1343 C CA . GLU A 1 173 ? 5.370 -16.662 -16.634 1.00 59.34 173 GLU A CA 1
ATOM 1344 C C . GLU A 1 173 ? 3.944 -16.141 -16.875 1.00 59.34 173 GLU A C 1
ATOM 1346 O O . GLU A 1 173 ? 3.065 -16.358 -16.027 1.00 59.34 173 GLU A O 1
ATOM 1351 N N . PRO A 1 174 ? 3.697 -15.412 -17.978 1.00 54.53 174 PRO A N 1
ATOM 1352 C CA . PRO A 1 174 ? 2.350 -14.989 -18.303 1.00 54.53 174 PRO A CA 1
ATOM 1353 C C . PRO A 1 174 ? 1.489 -16.235 -18.533 1.00 54.53 174 PRO A C 1
ATOM 1355 O O . PRO A 1 174 ? 1.925 -17.215 -19.140 1.00 54.53 174 PRO A O 1
ATOM 1358 N N . LEU A 1 175 ? 0.237 -16.207 -18.069 1.00 53.81 175 LEU A N 1
ATOM 1359 C CA . LEU A 1 175 ? -0.747 -17.184 -18.535 1.00 53.81 175 LEU A CA 1
ATOM 1360 C C . LEU A 1 175 ? -0.815 -17.087 -20.065 1.00 53.81 175 LEU A C 1
ATOM 1362 O O . LEU A 1 175 ? -0.857 -15.982 -20.611 1.00 53.81 175 LEU A O 1
ATOM 1366 N N . ALA A 1 176 ? -0.795 -18.235 -20.749 1.00 50.09 176 ALA A N 1
ATOM 1367 C CA . ALA A 1 176 ? -0.790 -18.291 -22.207 1.00 50.09 176 ALA A CA 1
ATOM 1368 C C . ALA A 1 176 ? -1.911 -17.407 -22.790 1.00 50.09 176 ALA A C 1
ATOM 1370 O O . ALA A 1 176 ? -3.090 -17.668 -22.557 1.00 50.09 176 ALA A O 1
ATOM 1371 N N . GLY A 1 177 ? -1.530 -16.358 -23.530 1.00 51.97 177 GLY A N 1
ATOM 1372 C CA . GLY A 1 177 ? -2.457 -15.399 -24.146 1.00 51.97 177 GLY A CA 1
ATOM 1373 C C . GLY A 1 177 ? -2.584 -14.029 -23.461 1.00 51.97 177 GLY A C 1
ATOM 1374 O O . GLY A 1 177 ? -3.358 -13.209 -23.948 1.00 51.97 177 GLY A O 1
ATOM 1375 N N . LEU A 1 178 ? -1.850 -13.748 -22.376 1.00 50.94 178 LEU A N 1
ATOM 1376 C CA . LEU A 1 178 ? -1.750 -12.399 -21.797 1.00 50.94 178 LEU A CA 1
ATOM 1377 C C . LEU A 1 178 ? -0.598 -11.587 -22.420 1.00 50.94 178 LEU A C 1
ATOM 1379 O O . LEU A 1 178 ? 0.428 -12.149 -22.802 1.00 50.94 178 LEU A O 1
ATOM 1383 N N . ASN A 1 179 ? -0.801 -10.265 -22.510 1.00 54.59 179 ASN A N 1
ATOM 1384 C CA . ASN A 1 179 ? 0.178 -9.269 -22.967 1.00 54.59 179 ASN A CA 1
ATOM 1385 C C . ASN A 1 179 ? 1.515 -9.365 -22.203 1.00 54.59 179 ASN A C 1
ATOM 1387 O O . ASN A 1 179 ? 1.581 -9.944 -21.118 1.00 54.59 179 ASN A O 1
ATOM 1391 N N . GLU A 1 180 ? 2.564 -8.766 -22.774 1.00 64.00 180 GLU A N 1
ATOM 1392 C CA . GLU A 1 180 ? 3.911 -8.666 -22.195 1.00 64.00 180 GLU A CA 1
ATOM 1393 C C . GLU A 1 180 ? 3.885 -8.299 -20.698 1.00 64.00 180 GLU A C 1
ATOM 1395 O O . GLU A 1 180 ? 3.061 -7.499 -20.247 1.00 64.00 180 GLU A O 1
ATOM 1400 N N . ALA A 1 181 ? 4.780 -8.904 -19.910 1.00 74.81 181 ALA A N 1
ATOM 1401 C CA . ALA A 1 181 ? 4.855 -8.651 -18.475 1.00 74.81 181 ALA A CA 1
ATOM 1402 C C . ALA A 1 181 ? 5.163 -7.171 -18.193 1.00 74.81 181 ALA A C 1
ATOM 1404 O O . ALA A 1 181 ? 6.070 -6.593 -18.791 1.00 74.81 181 ALA A O 1
ATOM 1405 N N . THR A 1 182 ? 4.442 -6.563 -17.249 1.00 83.62 182 THR A N 1
ATOM 1406 C CA . THR A 1 182 ? 4.528 -5.114 -16.983 1.00 83.62 182 THR A CA 1
ATOM 1407 C C . THR A 1 182 ? 5.112 -4.821 -15.610 1.00 83.62 182 THR A C 1
ATOM 1409 O O . THR A 1 182 ? 4.824 -5.518 -14.635 1.00 83.62 182 THR A O 1
ATOM 1412 N N . TYR A 1 183 ? 5.918 -3.763 -15.512 1.00 87.25 183 TYR A N 1
ATOM 1413 C CA . TYR A 1 183 ? 6.462 -3.314 -14.233 1.00 87.25 183 TYR A CA 1
ATOM 1414 C C . TYR A 1 183 ? 5.433 -2.453 -13.498 1.00 87.25 183 TYR A C 1
ATOM 1416 O O . TYR A 1 183 ? 4.837 -1.536 -14.067 1.00 87.25 183 TYR A O 1
ATOM 1424 N N . LYS A 1 184 ? 5.221 -2.740 -12.214 1.00 90.88 184 LYS A N 1
ATOM 1425 C CA . LYS A 1 184 ? 4.357 -1.932 -11.348 1.00 90.88 184 LYS A CA 1
ATOM 1426 C C . LYS A 1 184 ? 5.209 -0.888 -10.638 1.00 90.88 184 LYS A C 1
ATOM 1428 O O . LYS A 1 184 ? 5.867 -1.185 -9.642 1.00 90.88 184 LYS A O 1
ATOM 1433 N N . ASP A 1 185 ? 5.229 0.307 -11.211 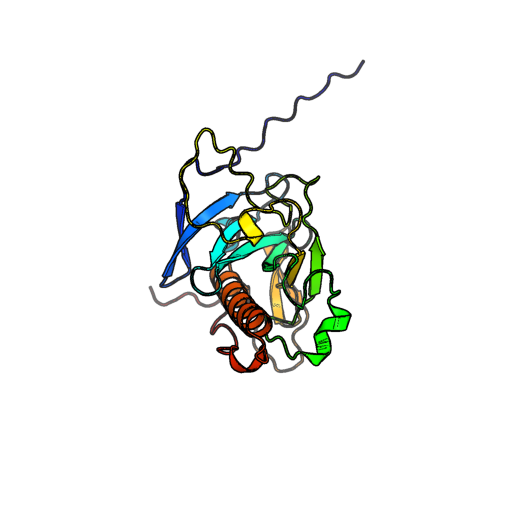1.00 90.19 185 ASP A N 1
ATOM 1434 C CA . ASP A 1 185 ? 5.983 1.450 -10.705 1.00 90.19 185 ASP A CA 1
ATOM 1435 C C . ASP A 1 185 ? 5.332 2.077 -9.460 1.00 90.19 185 ASP A C 1
ATOM 1437 O O . ASP A 1 185 ? 4.252 1.684 -9.007 1.00 90.19 185 ASP A O 1
ATOM 1441 N N . GLU A 1 186 ? 5.988 3.086 -8.890 1.00 91.38 186 GLU A N 1
ATOM 1442 C CA . GLU A 1 186 ? 5.457 3.815 -7.731 1.00 91.38 186 GLU A CA 1
ATOM 1443 C C . GLU A 1 186 ? 4.056 4.399 -7.952 1.00 91.38 186 GLU A C 1
ATOM 1445 O O . GLU A 1 186 ? 3.262 4.447 -7.011 1.00 91.38 186 GLU A O 1
ATOM 1450 N N . ARG A 1 187 ? 3.743 4.851 -9.175 1.00 91.56 187 ARG A N 1
ATOM 1451 C CA . ARG A 1 187 ? 2.433 5.425 -9.511 1.00 91.56 187 ARG A CA 1
ATOM 1452 C C . ARG A 1 187 ? 1.349 4.359 -9.451 1.00 91.56 187 ARG A C 1
ATOM 1454 O O . ARG A 1 187 ? 0.281 4.621 -8.899 1.00 91.56 187 ARG A O 1
ATOM 1461 N N . TYR A 1 188 ? 1.624 3.180 -9.996 1.00 92.50 188 TYR A N 1
ATOM 1462 C CA . TYR A 1 188 ? 0.709 2.051 -9.938 1.00 92.50 188 TYR A CA 1
ATOM 1463 C C . TYR A 1 188 ? 0.429 1.645 -8.488 1.00 92.50 188 TYR A C 1
ATOM 1465 O O . TYR A 1 188 ? -0.727 1.565 -8.076 1.00 92.50 188 TYR A O 1
ATOM 1473 N N . VAL A 1 189 ? 1.483 1.455 -7.687 1.00 95.38 189 VAL A N 1
ATOM 1474 C CA . VAL A 1 189 ? 1.333 1.018 -6.289 1.00 95.38 189 VAL A CA 1
ATOM 1475 C C . VAL A 1 189 ? 0.646 2.087 -5.440 1.00 95.38 189 VAL A C 1
ATOM 1477 O O . VAL A 1 189 ? -0.159 1.747 -4.578 1.00 95.38 189 VAL A O 1
ATOM 1480 N N . TYR A 1 190 ? 0.900 3.372 -5.702 1.00 95.12 190 TYR A N 1
ATOM 1481 C CA . TYR A 1 190 ? 0.154 4.467 -5.083 1.00 95.12 190 TYR A CA 1
ATOM 1482 C C . TYR A 1 190 ? -1.355 4.344 -5.347 1.00 95.12 190 TYR A C 1
ATOM 1484 O O . TYR A 1 190 ? -2.135 4.363 -4.395 1.00 95.12 190 TYR A O 1
ATOM 1492 N N . GLY A 1 191 ? -1.758 4.162 -6.610 1.00 94.75 191 GLY A N 1
ATOM 1493 C CA . GLY A 1 191 ? -3.168 4.014 -6.986 1.00 94.75 191 GLY A CA 1
ATOM 1494 C C . GLY A 1 191 ? -3.835 2.820 -6.305 1.00 94.75 191 GLY A C 1
ATOM 1495 O O . GLY A 1 191 ? -4.914 2.959 -5.731 1.00 94.75 191 GLY A O 1
ATOM 1496 N N . GLU A 1 192 ? -3.155 1.675 -6.262 1.00 96.94 192 GLU A N 1
ATOM 1497 C CA . GLU A 1 192 ? -3.664 0.481 -5.580 1.00 96.94 192 GLU A CA 1
ATOM 1498 C C . GLU A 1 192 ? -3.719 0.646 -4.048 1.00 96.94 192 GLU A C 1
ATOM 1500 O O . GLU A 1 192 ? -4.643 0.139 -3.413 1.00 96.94 192 GLU A O 1
ATOM 1505 N N . CYS A 1 193 ? -2.808 1.413 -3.435 1.00 97.06 193 CYS A N 1
ATOM 1506 C CA . CYS A 1 193 ? -2.919 1.791 -2.021 1.00 97.06 193 CYS A CA 1
ATOM 1507 C C . CYS A 1 193 ? -4.140 2.684 -1.756 1.00 97.06 193 CYS A C 1
ATOM 1509 O O . CYS A 1 193 ? -4.864 2.436 -0.794 1.00 97.06 193 CYS A O 1
ATOM 1511 N N . VAL A 1 194 ? -4.402 3.690 -2.600 1.00 95.62 194 VAL A N 1
ATOM 1512 C CA . VAL A 1 194 ? -5.596 4.553 -2.475 1.00 95.62 194 VAL A CA 1
ATOM 1513 C C . VAL A 1 194 ? -6.872 3.726 -2.648 1.00 95.62 194 VAL A C 1
ATOM 1515 O O . VAL A 1 194 ? -7.788 3.810 -1.830 1.00 95.62 194 VAL A O 1
ATOM 1518 N N . ARG A 1 195 ? -6.903 2.854 -3.661 1.00 96.19 195 ARG A N 1
ATOM 1519 C CA . ARG A 1 195 ? -7.996 1.905 -3.914 1.00 96.19 195 ARG A CA 1
ATOM 1520 C C . ARG A 1 195 ? -8.259 0.996 -2.710 1.00 96.19 195 ARG A C 1
ATOM 1522 O O . ARG A 1 195 ? -9.413 0.815 -2.322 1.00 96.19 195 ARG A O 1
ATOM 1529 N N . LEU A 1 196 ? -7.210 0.449 -2.092 1.00 97.88 196 LEU A N 1
ATOM 1530 C CA . LEU A 1 196 ? -7.324 -0.352 -0.870 1.00 97.88 196 LEU A CA 1
ATOM 1531 C C . LEU A 1 196 ? -7.861 0.482 0.300 1.00 97.88 196 LEU A C 1
ATOM 1533 O O . LEU A 1 196 ? -8.741 0.036 1.034 1.00 97.88 196 LEU A O 1
ATOM 1537 N N . ALA A 1 197 ? -7.350 1.699 0.476 1.00 97.44 197 ALA A N 1
ATOM 1538 C CA . ALA A 1 197 ? -7.723 2.562 1.587 1.00 97.44 197 ALA A CA 1
ATOM 1539 C C . ALA A 1 197 ? -9.204 2.974 1.543 1.00 97.44 197 ALA A C 1
ATOM 1541 O O . ALA A 1 197 ? -9.860 2.978 2.585 1.00 97.44 197 ALA A O 1
ATOM 1542 N N . LEU A 1 198 ? -9.755 3.238 0.353 1.00 96.81 198 LEU A N 1
ATOM 1543 C CA . LEU A 1 198 ? -11.186 3.506 0.160 1.00 96.81 198 LEU A CA 1
ATOM 1544 C C . LEU A 1 198 ? -12.060 2.314 0.569 1.00 96.81 198 LEU A C 1
ATOM 1546 O O . LEU A 1 198 ? -13.026 2.481 1.315 1.00 96.81 198 LEU A O 1
ATOM 1550 N N . GLN A 1 199 ? -11.688 1.106 0.147 1.00 97.94 199 GLN A N 1
ATOM 1551 C CA . GLN A 1 199 ? -12.410 -0.124 0.485 1.00 97.94 199 GLN A CA 1
ATOM 1552 C C . GLN A 1 199 ? -12.374 -0.426 1.985 1.00 97.94 199 GLN A C 1
ATOM 1554 O O . GLN A 1 199 ? -13.395 -0.759 2.587 1.00 97.94 199 GLN A O 1
ATOM 1559 N N . LEU A 1 200 ? -11.212 -0.260 2.621 1.00 97.75 200 LEU A N 1
ATOM 1560 C CA . LEU A 1 200 ? -11.090 -0.394 4.072 1.00 97.75 200 LEU A CA 1
ATOM 1561 C C . LEU A 1 200 ? -11.930 0.672 4.785 1.00 97.75 200 LEU A C 1
ATOM 1563 O O . LEU A 1 200 ? -12.635 0.367 5.743 1.00 97.75 200 LEU A O 1
ATOM 1567 N N . LYS A 1 201 ? -11.955 1.909 4.274 1.00 97.38 201 LYS A N 1
ATOM 1568 C CA . LYS A 1 201 ? -12.791 2.960 4.855 1.00 97.38 201 LYS A CA 1
ATOM 1569 C C . LYS A 1 201 ? -14.279 2.629 4.763 1.00 97.38 201 LYS A C 1
ATOM 1571 O O . LYS A 1 201 ? -15.010 2.889 5.715 1.00 97.38 201 LYS A O 1
ATOM 1576 N N . ALA A 1 202 ? -14.729 2.024 3.666 1.00 96.75 202 ALA A N 1
ATOM 1577 C CA . ALA A 1 202 ? -16.106 1.554 3.532 1.00 96.75 202 ALA A CA 1
ATOM 1578 C C . ALA A 1 202 ? -16.461 0.519 4.609 1.00 96.75 202 ALA A C 1
ATOM 1580 O O . ALA A 1 202 ? -17.508 0.633 5.244 1.00 96.75 202 ALA A O 1
ATOM 1581 N N . VAL A 1 203 ? -15.549 -0.415 4.892 1.00 97.44 203 VAL A N 1
ATOM 1582 C CA . VAL A 1 203 ? -15.710 -1.410 5.963 1.00 97.44 203 VAL A CA 1
ATOM 1583 C C . VAL A 1 203 ? -15.782 -0.753 7.342 1.00 97.44 203 VAL A C 1
ATOM 1585 O O . VAL A 1 203 ? -16.652 -1.111 8.136 1.00 97.44 203 VAL A O 1
ATOM 1588 N N . GLU A 1 204 ? -14.927 0.233 7.632 1.00 96.06 204 GLU A N 1
ATOM 1589 C CA . GLU A 1 204 ? -15.013 1.028 8.871 1.00 96.06 204 GLU A CA 1
ATOM 1590 C C . GLU A 1 204 ? -16.395 1.674 9.042 1.00 96.06 204 GLU A C 1
ATOM 1592 O O . GLU A 1 204 ? -16.920 1.744 10.151 1.00 96.06 204 GLU A O 1
ATOM 1597 N N . LEU A 1 205 ? -16.989 2.123 7.935 1.00 96.19 205 LEU A N 1
ATOM 1598 C CA . LEU A 1 205 ? -18.301 2.768 7.888 1.00 96.19 205 LEU A CA 1
ATOM 1599 C C . LEU A 1 205 ? -19.472 1.772 7.787 1.00 96.19 205 LEU A C 1
ATOM 1601 O O . LEU A 1 205 ? -20.622 2.195 7.684 1.00 96.19 205 LEU A O 1
ATOM 1605 N N . GLY A 1 206 ? -19.206 0.463 7.837 1.00 96.06 206 GLY A N 1
ATOM 1606 C CA . GLY A 1 206 ? -20.229 -0.587 7.820 1.00 96.06 206 GLY A CA 1
ATOM 1607 C C . GLY A 1 206 ? -20.792 -0.926 6.436 1.00 96.06 206 GLY A C 1
ATOM 1608 O O . GLY A 1 206 ? -21.845 -1.553 6.356 1.00 96.06 206 GLY A O 1
ATOM 1609 N N . SER A 1 207 ? -20.118 -0.516 5.360 1.00 96.50 207 SER A N 1
ATOM 1610 C CA . SER A 1 207 ? -20.468 -0.851 3.971 1.00 96.50 207 SER A CA 1
ATOM 1611 C C . SER A 1 207 ? -19.606 -1.998 3.436 1.00 96.50 207 SER A C 1
ATOM 1613 O O . SER A 1 207 ? -18.551 -2.311 3.996 1.00 96.50 207 SER A O 1
ATOM 1615 N N . HIS A 1 208 ? -20.048 -2.633 2.348 1.00 95.62 208 HIS A N 1
ATOM 1616 C CA . HIS A 1 208 ? -19.243 -3.652 1.681 1.00 95.62 208 HIS A CA 1
ATOM 1617 C C . HIS A 1 208 ? -18.079 -2.976 0.931 1.00 95.62 208 HIS A C 1
ATOM 1619 O O . HIS A 1 208 ? -18.285 -1.926 0.319 1.00 95.62 208 HIS A O 1
ATOM 1625 N N . PRO A 1 209 ? -16.845 -3.514 0.963 1.00 94.88 209 PRO A N 1
ATOM 1626 C CA . PRO A 1 209 ? -15.701 -2.862 0.323 1.00 94.88 209 PRO A CA 1
ATOM 1627 C C . PRO A 1 209 ? -15.870 -2.731 -1.195 1.00 94.88 209 PRO A C 1
ATOM 1629 O O . PRO A 1 209 ? -15.503 -1.694 -1.736 1.00 94.88 209 PRO A O 1
ATOM 1632 N N . SER A 1 210 ? -16.483 -3.711 -1.871 1.00 92.31 210 SER A N 1
ATOM 1633 C CA . SER A 1 210 ? -16.724 -3.656 -3.324 1.00 92.31 210 SER A CA 1
ATOM 1634 C C . SER A 1 210 ? -17.533 -2.433 -3.761 1.00 92.31 210 SER A C 1
ATOM 1636 O O . SER A 1 210 ? -17.364 -1.957 -4.878 1.00 92.31 210 SER A O 1
ATOM 1638 N N . ASP A 1 211 ? -18.393 -1.902 -2.886 1.00 92.62 211 ASP A N 1
ATOM 1639 C CA . ASP A 1 211 ? -19.219 -0.726 -3.183 1.00 92.62 211 ASP A CA 1
ATOM 1640 C C . ASP A 1 211 ? -18.375 0.552 -3.300 1.00 92.62 211 ASP A C 1
ATOM 1642 O O . ASP A 1 211 ? -18.785 1.523 -3.936 1.00 92.62 211 ASP A O 1
ATOM 1646 N N . ALA A 1 212 ? -17.192 0.557 -2.679 1.00 93.50 212 ALA A N 1
ATOM 1647 C CA . ALA A 1 212 ? -16.235 1.656 -2.704 1.00 93.50 212 ALA A CA 1
ATOM 1648 C C . ALA A 1 212 ? -15.028 1.380 -3.611 1.00 93.50 212 ALA A C 1
ATOM 1650 O O . ALA A 1 212 ? -14.094 2.184 -3.625 1.00 93.50 212 ALA A O 1
ATOM 1651 N N . ASP A 1 213 ? -15.020 0.264 -4.344 1.00 93.31 213 ASP A N 1
ATOM 1652 C CA . ASP A 1 213 ? -13.944 -0.073 -5.267 1.00 93.31 213 ASP A CA 1
ATOM 1653 C C . ASP A 1 213 ? -14.104 0.705 -6.593 1.00 93.31 213 ASP A C 1
ATOM 1655 O O . ASP A 1 213 ? -15.010 0.404 -7.374 1.00 93.31 213 ASP A O 1
ATOM 1659 N N . PRO A 1 214 ? -13.229 1.684 -6.908 1.00 88.12 214 PRO A N 1
ATOM 1660 C CA . PRO A 1 214 ? -13.258 2.389 -8.193 1.00 88.12 214 PRO A CA 1
ATOM 1661 C C . PRO A 1 214 ? -12.823 1.516 -9.385 1.00 88.12 214 PRO A C 1
ATOM 1663 O O . PRO A 1 214 ? -12.837 1.984 -10.525 1.00 88.12 214 PRO A O 1
ATOM 1666 N N . GLY A 1 215 ? -12.418 0.268 -9.140 1.00 85.50 215 GLY A N 1
ATOM 1667 C CA . GLY A 1 215 ? -11.826 -0.624 -10.123 1.00 85.50 215 GLY A CA 1
ATOM 1668 C C . GLY A 1 215 ? -10.299 -0.502 -10.182 1.00 85.50 215 GLY A C 1
ATOM 1669 O O . GLY A 1 215 ? -9.698 0.347 -9.520 1.00 85.50 215 GLY A O 1
ATOM 1670 N N . PRO A 1 216 ? 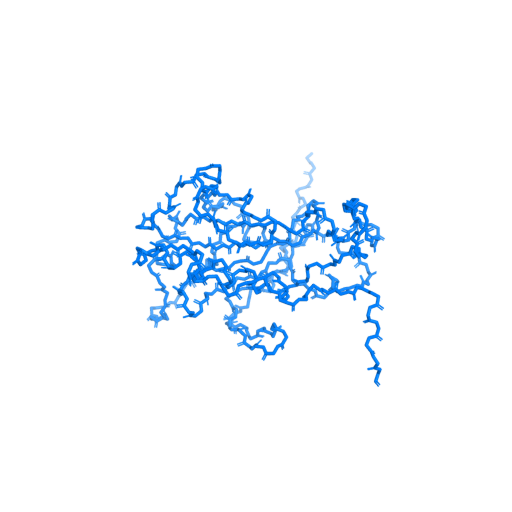-9.639 -1.383 -10.954 1.00 79.25 216 PRO A N 1
ATOM 1671 C CA . PRO A 1 216 ? -8.184 -1.456 -11.004 1.00 79.25 216 PRO A CA 1
ATOM 1672 C C . PRO A 1 216 ? -7.548 -0.180 -11.541 1.00 79.25 216 PRO A C 1
ATOM 1674 O O . PRO A 1 216 ? -8.039 0.427 -12.497 1.00 79.25 216 PRO A O 1
ATOM 1677 N N . THR A 1 217 ? -6.397 0.181 -10.968 1.00 76.06 217 THR A N 1
ATOM 1678 C CA . THR A 1 217 ? -5.598 1.318 -11.427 1.00 76.06 217 THR A CA 1
ATOM 1679 C C . THR A 1 217 ? -5.218 1.119 -12.893 1.00 76.06 217 THR A C 1
ATOM 1681 O O . THR A 1 217 ? -4.486 0.194 -13.261 1.00 76.06 217 THR A O 1
ATOM 1684 N N . ALA A 1 218 ? -5.741 1.991 -13.756 1.00 55.50 218 ALA A N 1
ATOM 1685 C CA . ALA A 1 218 ? -5.537 1.903 -15.191 1.00 55.50 218 ALA A CA 1
ATOM 1686 C C . ALA A 1 218 ? -4.100 2.321 -15.562 1.00 55.50 218 ALA A C 1
ATOM 1688 O O . ALA A 1 218 ? -3.789 3.511 -15.623 1.00 55.50 218 ALA A O 1
ATOM 1689 N N . ARG A 1 219 ? -3.288 1.301 -15.882 1.00 58.03 219 ARG A N 1
ATOM 1690 C CA . ARG A 1 219 ? -1.925 1.283 -16.462 1.00 58.03 219 ARG A CA 1
ATOM 1691 C C . ARG A 1 219 ? -0.778 1.077 -15.467 1.00 58.03 219 ARG A C 1
ATOM 1693 O O . ARG A 1 219 ? -0.432 1.950 -14.681 1.00 58.03 219 ARG A O 1
ATOM 1700 N N . ALA A 1 220 ? -0.161 -0.096 -15.593 1.00 55.78 220 ALA A N 1
ATOM 1701 C CA . ALA A 1 220 ? 1.214 -0.359 -15.189 1.00 55.78 220 ALA A CA 1
ATOM 1702 C C . ALA A 1 220 ? 2.195 0.278 -16.188 1.00 55.78 220 ALA A C 1
ATOM 1704 O O . ALA A 1 220 ? 1.814 0.534 -17.332 1.00 55.78 220 ALA A O 1
ATOM 1705 N N . TYR A 1 221 ? 3.437 0.516 -15.766 1.00 51.53 221 TYR A N 1
ATOM 1706 C CA . TYR A 1 221 ? 4.498 0.996 -16.648 1.00 51.53 221 TYR A CA 1
ATOM 1707 C C . TYR A 1 221 ? 4.868 -0.104 -17.652 1.00 51.53 221 TYR A C 1
ATOM 1709 O O . TYR A 1 221 ? 5.239 -1.218 -17.264 1.00 51.53 221 TYR A O 1
ATOM 1717 N N . ASP A 1 222 ? 4.761 0.216 -18.940 1.00 55.91 222 ASP A N 1
ATOM 1718 C CA . ASP A 1 222 ? 5.296 -0.609 -20.015 1.00 55.91 222 ASP A CA 1
ATOM 1719 C C . ASP A 1 222 ? 6.760 -0.192 -20.267 1.00 55.91 222 ASP A C 1
ATOM 1721 O O . ASP A 1 222 ? 7.010 0.937 -20.697 1.00 55.91 222 ASP A O 1
ATOM 1725 N N . PRO A 1 223 ? 7.751 -1.059 -19.983 1.00 48.41 223 PRO A N 1
ATOM 1726 C CA . PRO A 1 223 ? 9.160 -0.753 -20.224 1.00 48.41 223 PRO A CA 1
ATOM 1727 C C . PRO A 1 223 ? 9.519 -0.614 -21.713 1.00 48.41 223 PRO A C 1
ATOM 1729 O O . PRO A 1 223 ? 10.617 -0.137 -22.010 1.00 48.41 223 PRO A O 1
ATOM 1732 N N . ASN A 1 224 ? 8.625 -1.015 -22.624 1.00 44.31 224 ASN A N 1
ATOM 1733 C CA . ASN A 1 224 ? 8.776 -0.918 -24.076 1.00 44.31 224 ASN A CA 1
ATOM 1734 C C . ASN A 1 224 ? 8.047 0.295 -24.680 1.00 44.31 224 ASN A C 1
ATOM 1736 O O . ASN A 1 224 ? 8.247 0.597 -25.860 1.00 44.31 224 ASN A O 1
ATOM 1740 N N . ASP A 1 225 ? 7.255 1.026 -23.890 1.00 49.91 225 ASP A N 1
ATOM 1741 C CA . ASP A 1 225 ? 6.601 2.261 -24.323 1.00 49.91 225 ASP A CA 1
ATOM 1742 C C . ASP A 1 225 ? 7.615 3.419 -24.289 1.00 49.91 225 ASP A C 1
ATOM 1744 O O . ASP A 1 225 ? 7.709 4.217 -23.351 1.00 49.91 225 ASP A O 1
ATOM 1748 N N . TYR A 1 226 ? 8.453 3.478 -25.329 1.00 42.22 226 TYR A N 1
ATOM 1749 C CA . TYR A 1 226 ? 9.229 4.665 -25.676 1.00 42.22 226 TYR A CA 1
ATOM 1750 C C . TYR A 1 226 ? 8.258 5.727 -26.198 1.00 42.22 226 TYR A C 1
ATOM 1752 O O . TYR A 1 226 ? 8.170 5.922 -27.410 1.00 42.22 226 TYR A O 1
ATOM 1760 N N . GLY A 1 227 ? 7.508 6.375 -25.303 1.00 37.94 227 GLY A N 1
ATOM 1761 C CA . GLY A 1 227 ? 6.564 7.428 -25.676 1.00 37.94 227 GLY A CA 1
ATOM 1762 C C . GLY A 1 227 ? 7.161 8.372 -26.727 1.00 37.94 227 GLY A C 1
ATOM 1763 O O . GLY A 1 227 ? 8.333 8.756 -26.627 1.00 37.94 227 GLY A O 1
ATOM 1764 N N . GLU A 1 228 ? 6.375 8.681 -27.763 1.00 37.62 228 GLU A N 1
ATOM 1765 C CA . GLU A 1 228 ? 6.750 9.633 -28.810 1.00 37.62 228 GLU A CA 1
ATOM 1766 C C . GLU A 1 228 ? 7.329 10.903 -28.164 1.00 37.62 228 GLU A C 1
ATOM 1768 O O . GLU A 1 228 ? 6.735 11.482 -27.253 1.00 37.62 228 GLU A O 1
ATOM 1773 N N . ARG A 1 229 ? 8.544 11.256 -28.594 1.00 36.50 229 ARG A N 1
ATOM 1774 C CA . ARG A 1 229 ? 9.307 12.411 -28.108 1.00 36.50 229 ARG A CA 1
ATOM 1775 C C . ARG A 1 229 ? 8.627 13.734 -28.422 1.00 36.50 229 ARG A C 1
ATOM 1777 O O . ARG A 1 229 ? 8.095 13.859 -29.546 1.00 36.50 229 ARG A O 1
#

Sequence (229 aa):
MPADKTSKPSSALIPSKPVERQFGGELVRVEAVFRNPEIRHPSGGAWALEADKIAWTDPMSGYACIILRDAKGMHLRGFVAVPPGHPFYGRQVGTLVGYEIGVHGGLDYSSECQHRQPEYRSVCHVRIKQRQPRQIHANAAAKAHDDAWWLGFSCNHPGDAWPNISGRLVTNEPLAGLNEATYKDERYVYGECVRLALQLKAVELGSHPSDADPGPTARAYDPNDYGER

Foldseek 3Di:
DDDDDPDDPDPFPQPPAFDFDDLDPDTFGWNGFGADPLAQDADDDPLNPHTQKIWDQQPPLRWIKMWHADRAVRFIKIKTWDAPLFPCFPPDQVVCVVLPQDFDVGWDDKAFWPVVDDPSHTPFDDPPPDPDDDDDPRDVLRVVRRRIIMIMDTQQDALAWGQDSNRDIDHRHHDPPDDHRFGAHPSQSVVRNSQNSQLSSCSRVVHRSVVRRPDHDPDGHDPPCPDDD

Radius of gyration: 18.23 Å; chains: 1; bounding box: 62×40×48 Å

pLDDT: mean 76.12, std 20.74, range [31.09, 97.94]